Protein AF-0000000077126307 (afdb_homodimer)

Nearest PDB structures (foldseek):
  7vwo-assembly3_I  TM=6.221E-01  e=1.144E-03  Mycobacterium tuberculosis H37Rv
  5wz4-assembly1_B  TM=6.387E-01  e=9.004E-01  Mycobacterium tuberculosis H37Rv
  7nvo-assembly1_d  TM=2.555E-01  e=2.104E+00  Homo sapiens
  7vwo-assembly3_I  TM=6.221E-01  e=4.456E-04  Mycobacterium tuberculosis H37Rv
  5wzf-assembly1_A  TM=6.231E-01  e=3.356E-01  Mycobacterium tuberculosis H37Rv

pLDDT: mean 91.92, std 9.68, range [49.28, 98.75]

Foldseek 3Di:
DEQEQLVLLLCLLVVVAVVSVVVLVCQQVQVAAYEDEQLSLQVSLVVLVVDPVADPVRSVVSNVVSVVSQVRGNRYPDDYDPVVHDPVCNVCQLPPPVLVVVCVLQVHHSNCSVSVVVCVVVLVVLYEYEYQDPRVQPGDVVVVVSPSYHYDHDD/DEEEQLVLLLCLLVVVAVVSVVVLVCQQVQVAAYEDEQLSLQVSLVVLVVDPVADPVRSVVSNVVSVVSQVRGNRYPDDYDPVVHDPVCNVCQLPPPVLVVVCVLQVHHSNCSVSVVVCVVVLVVLYEYEYQDPSVQPGDVVVVVSPSYHYDHDD

InterPro domains:
  IPR029060 PIN-like domain superfamily [SSF88723] (1-139)

Secondary structure (DSSP, 8-state):
-EEE-HHHHHHHHHT-SHHHHHHHHHHHTTSS-B---HHHHHHHHHHHHH-TTS-HHHHHHHHHHHHHHHHH-TTB-----GGG--HHHHHHHHH-HHHHHHHHHHT--GGGHHHHHHHHHTGGG--EEEES-HHHHT--GGGGT-TT-EEEE--/-EEE-HHHHHHHHHT-SHHHHHHHHHHHTTSS-B---HHHHHHHHHHHHH-TTS-HHHHHHHHHHHHHHHHH-TTBS----GGG--HHHHHHHHH-HHHHHHHHHHT--GGGHHHHHHHHHTGGG--EEEES-HHHHT--GGGGT-TT-EEEE--

Solvent-accessible surface area (backbone atoms only — not comparable to full-atom values): 16263 Å² total; per-residue (Å²): 71,43,35,63,33,48,65,43,56,44,30,18,74,69,61,76,29,69,70,34,27,50,52,52,51,33,21,43,71,44,78,33,41,33,55,49,51,34,63,45,52,38,49,34,51,52,49,47,71,64,36,77,94,47,51,74,68,50,33,54,51,50,47,51,50,51,58,53,47,62,78,60,24,62,12,48,76,45,71,53,60,76,89,58,53,45,74,65,48,53,58,51,52,38,66,29,57,62,35,43,47,44,11,51,54,65,70,47,55,39,85,51,36,66,57,54,36,52,39,56,76,41,34,92,54,48,18,33,37,38,30,70,48,66,76,64,38,66,53,55,41,50,84,46,64,33,65,52,41,46,63,40,70,45,133,72,43,34,63,33,48,64,41,56,45,30,18,73,70,62,77,30,70,69,34,27,51,53,52,50,32,20,42,70,43,78,34,41,32,54,52,50,33,63,45,53,40,48,35,52,51,50,49,71,64,36,79,92,47,51,74,69,51,33,54,51,51,48,49,50,51,57,53,48,62,76,62,25,61,12,48,78,44,71,51,61,76,90,59,52,46,75,66,44,53,58,51,51,38,66,29,57,65,37,42,46,44,11,51,53,66,71,47,55,38,84,50,38,64,59,55,36,52,40,55,75,40,35,92,52,47,18,32,36,37,29,69,46,68,76,65,38,66,55,54,41,49,84,46,64,33,67,51,40,47,61,40,70,45,132

Structure (mmCIF, N/CA/C/O backbone):
data_AF-0000000077126307-model_v1
#
loop_
_entity.id
_entity.type
_entity.pdbx_description
1 polymer 'PIN domain-containing protein'
#
loop_
_atom_site.group_PDB
_atom_site.id
_atom_site.type_symbol
_atom_site.label_atom_id
_atom_site.label_alt_id
_atom_site.label_comp_id
_atom_site.label_asym_id
_atom_site.label_entity_id
_atom_site.label_seq_id
_atom_site.pdbx_PDB_ins_code
_atom_site.Cartn_x
_atom_site.Cartn_y
_atom_site.Cartn_z
_atom_site.occupancy
_atom_site.B_iso_or_equiv
_atom_site.auth_seq_id
_atom_site.auth_comp_id
_atom_site.auth_asym_id
_atom_site.auth_atom_id
_atom_site.pdbx_PDB_model_num
ATOM 1 N N . MET A 1 1 ? 11.508 -14.266 -14.758 1 96.31 1 MET A N 1
ATOM 2 C CA . MET A 1 1 ? 10.82 -14.633 -13.523 1 96.31 1 MET A CA 1
ATOM 3 C C . MET A 1 1 ? 9.305 -14.625 -13.719 1 96.31 1 MET A C 1
ATOM 5 O O . MET A 1 1 ? 8.773 -13.773 -14.422 1 96.31 1 MET A O 1
ATOM 9 N N . LYS A 1 2 ? 8.656 -15.617 -13.188 1 98 2 LYS A N 1
ATOM 10 C CA . LYS A 1 2 ? 7.203 -15.711 -13.281 1 98 2 LYS A CA 1
ATOM 11 C C . LYS A 1 2 ? 6.551 -15.57 -11.914 1 98 2 LYS A C 1
ATOM 13 O O . LYS A 1 2 ? 6.918 -16.281 -10.969 1 98 2 LYS A O 1
ATOM 18 N N . ILE A 1 3 ? 5.652 -14.625 -11.844 1 98 3 ILE A N 1
ATOM 19 C CA . ILE A 1 3 ? 4.828 -14.484 -10.648 1 98 3 ILE A CA 1
ATOM 20 C C . ILE A 1 3 ? 3.434 -15.047 -10.922 1 98 3 ILE A C 1
ATOM 22 O O . ILE A 1 3 ? 2.668 -14.477 -11.703 1 98 3 ILE A O 1
ATOM 26 N N . LEU A 1 4 ? 3.16 -16.109 -10.266 1 97.94 4 LEU A N 1
ATOM 27 C CA . LEU A 1 4 ? 1.895 -16.797 -10.531 1 97.94 4 LEU A CA 1
ATOM 28 C C . LEU A 1 4 ? 0.794 -16.25 -9.617 1 97.94 4 LEU A C 1
ATOM 30 O O . LEU A 1 4 ? 1.005 -16.094 -8.414 1 97.94 4 LEU A O 1
ATOM 34 N N . ASP A 1 5 ? -0.346 -15.961 -10.18 1 97.69 5 ASP A N 1
ATOM 35 C CA . ASP A 1 5 ? -1.54 -15.711 -9.383 1 97.69 5 ASP A CA 1
ATOM 36 C C . ASP A 1 5 ? -1.858 -16.906 -8.477 1 97.69 5 ASP A C 1
ATOM 38 O O . ASP A 1 5 ? -1.54 -18.047 -8.82 1 97.69 5 ASP A O 1
ATOM 42 N N . THR A 1 6 ? -2.533 -16.656 -7.441 1 95.88 6 THR A N 1
ATOM 43 C CA . THR A 1 6 ? -2.76 -17.688 -6.434 1 95.88 6 THR A CA 1
ATOM 44 C C . THR A 1 6 ? -3.539 -18.859 -7.027 1 95.88 6 THR A C 1
ATOM 46 O O . THR A 1 6 ? -3.248 -20.031 -6.73 1 95.88 6 THR A O 1
ATOM 49 N N . ASN A 1 7 ? -4.461 -18.594 -7.883 1 96.62 7 ASN A N 1
ATOM 50 C CA . ASN A 1 7 ? -5.262 -19.641 -8.484 1 96.62 7 ASN A CA 1
ATOM 51 C C . ASN A 1 7 ? -4.402 -20.609 -9.289 1 96.62 7 ASN A C 1
ATOM 53 O O . ASN A 1 7 ? -4.691 -21.812 -9.352 1 96.62 7 ASN A O 1
ATOM 57 N N . LEU A 1 8 ? -3.391 -20.094 -9.852 1 97.88 8 LEU A N 1
ATOM 58 C CA . LEU A 1 8 ? -2.527 -20.969 -10.641 1 97.88 8 LEU A CA 1
ATOM 59 C C . LEU A 1 8 ? -1.727 -21.906 -9.742 1 97.88 8 LEU A C 1
ATOM 61 O O . LEU A 1 8 ? -1.462 -23.047 -10.109 1 97.88 8 LEU A O 1
ATOM 65 N N . TRP A 1 9 ? -1.354 -21.469 -8.578 1 96.88 9 TRP A N 1
ATOM 66 C CA . TRP A 1 9 ? -0.746 -22.344 -7.582 1 96.88 9 TRP A CA 1
ATOM 67 C C . TRP A 1 9 ? -1.711 -23.453 -7.164 1 96.88 9 TRP A C 1
ATOM 69 O O . TRP A 1 9 ? -1.326 -24.609 -7.074 1 96.88 9 TRP A O 1
ATOM 79 N N . VAL A 1 10 ? -2.965 -23.062 -6.965 1 96.44 10 VAL A N 1
ATOM 80 C CA . VAL A 1 10 ? -3.988 -23.984 -6.484 1 96.44 10 VAL A CA 1
ATOM 81 C C . VAL A 1 10 ? -4.324 -25 -7.57 1 96.44 10 VAL A C 1
ATOM 83 O O . VAL A 1 10 ? -4.234 -26.203 -7.344 1 96.44 10 VAL A O 1
ATOM 86 N N . PHE A 1 11 ? -4.562 -24.5 -8.773 1 96.38 11 PHE A N 1
ATOM 87 C CA . PHE A 1 11 ? -4.961 -25.375 -9.867 1 96.38 11 PHE A CA 1
ATOM 88 C C . PHE A 1 11 ? -3.801 -26.281 -10.289 1 96.38 11 PHE A C 1
ATOM 90 O O . PHE A 1 11 ? -4.008 -27.438 -10.664 1 96.38 11 PHE A O 1
ATOM 97 N N . GLY A 1 12 ? -2.611 -25.734 -10.25 1 96.69 12 GLY A N 1
ATOM 98 C CA . GLY A 1 12 ? -1.441 -26.547 -10.555 1 96.69 12 GLY A CA 1
ATOM 99 C C . GLY A 1 12 ? -1.213 -27.656 -9.547 1 96.69 12 GLY A C 1
ATOM 100 O O . GLY A 1 12 ? -0.868 -28.781 -9.922 1 96.69 12 GLY A O 1
ATOM 101 N N . THR A 1 13 ? -1.393 -27.344 -8.328 1 95.94 13 THR A N 1
ATOM 102 C CA . THR A 1 13 ? -1.215 -28.312 -7.262 1 95.94 13 THR A CA 1
ATOM 103 C C . THR A 1 13 ? -2.256 -29.422 -7.367 1 95.94 13 THR A C 1
ATOM 105 O O . THR A 1 13 ? -1.931 -30.609 -7.211 1 95.94 13 THR A O 1
ATOM 108 N N . LEU A 1 14 ? -3.506 -29.031 -7.688 1 95 14 LEU A N 1
ATOM 109 C CA . LEU A 1 14 ? -4.602 -29.984 -7.793 1 95 14 LEU A CA 1
ATOM 110 C C . LEU A 1 14 ? -4.605 -30.672 -9.156 1 95 14 LEU A C 1
ATOM 112 O O . LEU A 1 14 ? -5.379 -31.594 -9.391 1 95 14 LEU A O 1
ATOM 116 N N . ARG A 1 15 ? -3.77 -30.219 -10.062 1 94.44 15 ARG A N 1
ATOM 117 C CA . ARG A 1 15 ? -3.641 -30.719 -11.422 1 94.44 15 ARG A CA 1
ATOM 118 C C . ARG A 1 15 ? -4.961 -30.625 -12.172 1 94.44 15 ARG A C 1
ATOM 120 O O . ARG A 1 15 ? -5.352 -31.547 -12.891 1 94.44 15 ARG A O 1
ATOM 127 N N . THR A 1 16 ? -5.648 -29.5 -11.914 1 94.12 16 THR A N 1
ATOM 128 C CA . THR A 1 16 ? -6.898 -29.25 -12.617 1 94.12 16 THR A CA 1
ATOM 129 C C . THR A 1 16 ? -6.676 -28.297 -13.789 1 94.12 16 THR A C 1
ATOM 131 O O . THR A 1 16 ? -7.598 -28.016 -14.562 1 94.12 16 THR A O 1
ATOM 134 N N . ASN A 1 17 ? -5.559 -27.75 -13.906 1 94.81 17 ASN A N 1
ATOM 135 C CA . ASN A 1 17 ? -5.09 -26.953 -15.023 1 94.81 17 ASN A CA 1
ATOM 136 C C . ASN A 1 17 ? -3.705 -27.391 -15.492 1 94.81 17 ASN A C 1
ATOM 138 O O . ASN A 1 17 ? -2.719 -27.219 -14.773 1 94.81 17 ASN A O 1
ATOM 142 N N . GLU A 1 18 ? -3.623 -27.875 -16.688 1 95.94 18 GLU A N 1
ATOM 143 C CA . GLU A 1 18 ? -2.4 -28.484 -17.188 1 95.94 18 GLU A CA 1
ATOM 144 C C . GLU A 1 18 ? -1.274 -27.469 -17.312 1 95.94 18 GLU A C 1
ATOM 146 O O . GLU A 1 18 ? -0.123 -27.75 -16.984 1 95.94 18 GLU A O 1
ATOM 151 N N . GLN A 1 19 ? -1.614 -26.375 -17.812 1 96.69 19 GLN A N 1
ATOM 152 C CA . GLN A 1 19 ? -0.605 -25.328 -17.953 1 96.69 19 GLN A CA 1
ATOM 153 C C . GLN A 1 19 ? -0.04 -24.906 -16.609 1 96.69 19 GLN A C 1
ATOM 155 O O . GLN A 1 19 ? 1.173 -24.75 -16.453 1 96.69 19 GLN A O 1
ATOM 160 N N . ALA A 1 20 ? -0.896 -24.734 -15.641 1 97.31 20 ALA A N 1
ATOM 161 C CA . ALA A 1 20 ? -0.456 -24.391 -14.289 1 97.31 20 ALA A CA 1
ATOM 162 C C . ALA A 1 20 ? 0.416 -25.484 -13.695 1 97.31 20 ALA A C 1
ATOM 164 O O . ALA A 1 20 ? 1.432 -25.203 -13.055 1 97.31 20 ALA A O 1
ATOM 165 N N . ALA A 1 21 ? 0.036 -26.719 -13.938 1 97.44 21 ALA A N 1
ATOM 166 C CA . ALA A 1 21 ? 0.808 -27.844 -13.438 1 97.44 21 ALA A CA 1
ATOM 167 C C . ALA A 1 21 ? 2.213 -27.859 -14.031 1 97.44 21 ALA A C 1
ATOM 169 O O . ALA A 1 21 ? 3.189 -28.125 -13.328 1 97.44 21 ALA A O 1
ATOM 170 N N . GLU A 1 22 ? 2.275 -27.609 -15.273 1 97.62 22 GLU A N 1
ATOM 171 C CA . GLU A 1 22 ? 3.57 -27.578 -15.945 1 97.62 22 GLU A CA 1
ATOM 172 C C . GLU A 1 22 ? 4.445 -26.453 -15.406 1 97.62 22 GLU A C 1
ATOM 174 O O . GLU A 1 22 ? 5.648 -26.625 -15.203 1 97.62 22 GLU A O 1
ATOM 179 N N . LEU A 1 23 ? 3.852 -25.297 -15.211 1 97.38 23 LEU A N 1
ATOM 180 C CA . LEU A 1 23 ? 4.582 -24.172 -14.648 1 97.38 23 LEU A CA 1
ATOM 181 C C . LEU A 1 23 ? 5.164 -24.531 -13.281 1 97.38 23 LEU A C 1
ATOM 183 O O . LEU A 1 23 ? 6.332 -24.234 -13.008 1 97.38 23 LEU A O 1
ATOM 187 N N . LEU A 1 24 ? 4.395 -25.141 -12.445 1 97.31 24 LEU A N 1
ATOM 188 C CA . LEU A 1 24 ? 4.875 -25.531 -11.125 1 97.31 24 LEU A CA 1
ATOM 189 C C . LEU A 1 24 ? 6.012 -26.531 -11.234 1 97.31 24 LEU A C 1
ATOM 191 O O . LEU A 1 24 ? 6.973 -26.484 -10.469 1 97.31 24 LEU A O 1
ATOM 195 N N . ALA A 1 25 ? 5.906 -27.438 -12.188 1 97.56 25 ALA A N 1
ATOM 196 C CA . ALA A 1 25 ? 6.961 -28.438 -12.414 1 97.56 25 ALA A CA 1
ATOM 197 C C . ALA A 1 25 ? 8.266 -27.75 -12.828 1 97.56 25 ALA A C 1
ATOM 199 O O . ALA A 1 25 ? 9.344 -28.141 -12.375 1 97.56 25 ALA A O 1
ATOM 200 N N . GLU A 1 26 ? 8.125 -26.844 -13.656 1 97.75 26 GLU A N 1
ATOM 201 C CA . GLU A 1 26 ? 9.305 -26.078 -14.078 1 97.75 26 GLU A CA 1
ATOM 202 C C . GLU A 1 26 ? 9.961 -25.375 -12.898 1 97.75 26 GLU A C 1
ATOM 204 O O . GLU A 1 26 ? 11.195 -25.312 -12.82 1 97.75 26 GLU A O 1
ATOM 209 N N . ILE A 1 27 ? 9.156 -24.812 -12.039 1 96.75 27 ILE A N 1
ATOM 210 C CA . ILE A 1 27 ? 9.68 -24.141 -10.852 1 96.75 27 ILE A CA 1
ATOM 211 C C . ILE A 1 27 ? 10.344 -25.172 -9.938 1 96.75 27 ILE A C 1
ATOM 213 O O . ILE A 1 27 ? 11.391 -24.906 -9.352 1 96.75 27 ILE A O 1
ATOM 217 N N . ASP A 1 28 ? 9.758 -26.312 -9.852 1 96.44 28 ASP A N 1
ATOM 218 C CA . ASP A 1 28 ? 10.336 -27.391 -9.062 1 96.44 28 ASP A CA 1
ATOM 219 C C . ASP A 1 28 ? 11.766 -27.688 -9.492 1 96.44 28 ASP A C 1
ATOM 221 O O . ASP A 1 28 ? 12.656 -27.844 -8.648 1 96.44 28 ASP A O 1
ATOM 225 N N . ARG A 1 29 ? 11.883 -27.672 -10.773 1 96.56 29 ARG A N 1
ATOM 226 C CA . ARG A 1 29 ? 13.148 -28.109 -11.352 1 96.56 29 ARG A CA 1
ATOM 227 C C . ARG A 1 29 ? 14.125 -26.953 -11.477 1 96.56 29 ARG A C 1
ATOM 229 O O . ARG A 1 29 ? 15.266 -27.141 -11.914 1 96.56 29 ARG A O 1
ATOM 236 N N . GLY A 1 30 ? 13.719 -25.75 -11.188 1 96 30 GLY A N 1
ATOM 237 C CA . GLY A 1 30 ? 14.578 -24.594 -11.273 1 96 30 GLY A CA 1
ATOM 238 C C . GLY A 1 30 ? 14.711 -24.047 -12.68 1 96 30 GLY A C 1
ATOM 239 O O . GLY A 1 30 ? 15.547 -23.172 -12.945 1 96 30 GLY A O 1
ATOM 240 N N . GLU A 1 31 ? 13.93 -24.547 -13.562 1 96.88 31 GLU A N 1
ATOM 241 C CA . GLU A 1 31 ? 13.93 -24.094 -14.945 1 96.88 31 GLU A CA 1
ATOM 242 C C . GLU A 1 31 ? 13.289 -22.703 -15.062 1 96.88 31 GLU A C 1
ATOM 244 O O . GLU A 1 31 ? 13.57 -21.969 -16 1 96.88 31 GLU A O 1
ATOM 249 N N . THR A 1 32 ? 12.414 -22.469 -14.172 1 96 32 THR A N 1
ATOM 250 C CA . THR A 1 32 ? 11.742 -21.188 -14.039 1 96 32 THR A CA 1
ATOM 251 C C . THR A 1 32 ? 11.812 -20.672 -12.602 1 96 32 THR A C 1
ATOM 253 O O . THR A 1 32 ? 11.625 -21.453 -11.656 1 96 32 THR A O 1
ATOM 256 N N . THR A 1 33 ? 12.133 -19.375 -12.523 1 96.88 33 THR A N 1
ATOM 257 C CA . THR A 1 33 ? 12.156 -18.781 -11.195 1 96.88 33 THR A CA 1
ATOM 258 C C . THR A 1 33 ? 10.828 -18.094 -10.883 1 96.88 33 THR A C 1
ATOM 260 O O . THR A 1 33 ? 10.172 -17.562 -11.781 1 96.88 33 THR A O 1
ATOM 263 N N . SER A 1 34 ? 10.453 -18.203 -9.57 1 97 34 SER A N 1
ATOM 264 C CA . SER A 1 34 ? 9.211 -17.578 -9.102 1 97 34 SER A CA 1
ATOM 265 C C . SER A 1 34 ? 9.344 -17.125 -7.656 1 97 34 SER A C 1
ATOM 267 O O . SER A 1 34 ? 10.414 -17.203 -7.066 1 97 34 SER A O 1
ATOM 269 N N . ALA A 1 35 ? 8.336 -16.391 -7.219 1 95 35 ALA A N 1
ATOM 270 C CA . ALA A 1 35 ? 8.203 -15.977 -5.824 1 95 35 ALA A CA 1
ATOM 271 C C . ALA A 1 35 ? 6.754 -16.078 -5.352 1 95 35 ALA A C 1
ATOM 273 O O . ALA A 1 35 ? 5.828 -16.016 -6.16 1 95 35 ALA A O 1
ATOM 274 N N . ILE A 1 36 ? 6.605 -16.328 -4.113 1 93.69 36 ILE A N 1
ATOM 275 C CA . ILE A 1 36 ? 5.289 -16.406 -3.486 1 93.69 36 ILE A CA 1
ATOM 276 C C . ILE A 1 36 ? 5.344 -15.75 -2.105 1 93.69 36 ILE A C 1
ATOM 278 O O . ILE A 1 36 ? 6.316 -15.922 -1.369 1 93.69 36 ILE A O 1
ATOM 282 N N . ASN A 1 37 ? 4.309 -14.859 -1.786 1 89.75 37 ASN A N 1
ATOM 283 C CA . ASN A 1 37 ? 4.312 -14.211 -0.479 1 89.75 37 ASN A CA 1
ATOM 284 C C . ASN A 1 37 ? 3.312 -14.867 0.472 1 89.75 37 ASN A C 1
ATOM 286 O O . ASN A 1 37 ? 2.594 -15.789 0.085 1 89.75 37 ASN A O 1
ATOM 290 N N . ALA A 1 38 ? 3.369 -14.445 1.718 1 86.88 38 ALA A N 1
ATOM 291 C CA . ALA A 1 38 ? 2.566 -15.062 2.771 1 86.88 38 ALA A CA 1
ATOM 292 C C . ALA A 1 38 ? 1.075 -14.938 2.465 1 86.88 38 ALA A C 1
ATOM 294 O O . ALA A 1 38 ? 0.298 -15.844 2.768 1 86.88 38 ALA A O 1
ATOM 295 N N . TYR A 1 39 ? 0.701 -13.828 1.928 1 89.06 39 TYR A N 1
ATOM 296 C CA . TYR A 1 39 ? -0.694 -13.625 1.556 1 89.06 39 TYR A CA 1
ATOM 297 C C . TYR A 1 39 ? -1.158 -14.688 0.567 1 89.06 39 TYR A C 1
ATOM 299 O O . TYR A 1 39 ? -2.221 -15.289 0.745 1 89.06 39 TYR A O 1
ATOM 307 N N . MET A 1 40 ? -0.406 -14.93 -0.428 1 92.25 40 MET A N 1
ATOM 308 C CA . MET A 1 40 ? -0.75 -15.891 -1.47 1 92.25 40 MET A CA 1
ATOM 309 C C . MET A 1 40 ? -0.807 -17.312 -0.903 1 92.25 40 MET A C 1
ATOM 311 O O . MET A 1 40 ? -1.672 -18.094 -1.284 1 92.25 40 MET A O 1
ATOM 315 N N . VAL A 1 41 ? 0.125 -17.609 -0.007 1 91.06 41 VAL A N 1
ATOM 316 C CA . VAL A 1 41 ? 0.13 -18.922 0.63 1 91.06 41 VAL A CA 1
ATOM 317 C C . VAL A 1 41 ? -1.167 -19.125 1.412 1 91.06 41 VAL A C 1
ATOM 319 O O . VAL A 1 41 ? -1.835 -20.141 1.266 1 91.06 41 VAL A O 1
ATOM 322 N N . GLN A 1 42 ? -1.531 -18.109 2.152 1 90.5 42 GLN A N 1
ATOM 323 C CA . GLN A 1 42 ? -2.76 -18.203 2.934 1 90.5 42 GLN A CA 1
ATOM 324 C C . GLN A 1 42 ? -3.98 -18.328 2.027 1 90.5 42 GLN A C 1
ATOM 326 O O . GLN A 1 42 ? -4.91 -19.078 2.33 1 90.5 42 GLN A O 1
ATOM 331 N N . GLU A 1 43 ? -3.988 -17.609 0.996 1 92.62 43 GLU A N 1
ATOM 332 C CA . GLU A 1 43 ? -5.09 -17.688 0.04 1 92.62 43 GLU A CA 1
ATOM 333 C C . GLU A 1 43 ? -5.199 -19.094 -0.554 1 92.62 43 GLU A C 1
ATOM 335 O O . GLU A 1 43 ? -6.301 -19.625 -0.708 1 92.62 43 GLU A O 1
ATOM 340 N N . ALA A 1 44 ? -4.078 -19.656 -0.91 1 93.19 44 ALA A N 1
ATOM 341 C CA . ALA A 1 44 ? -4.074 -21.016 -1.452 1 93.19 44 ALA A CA 1
ATOM 342 C C . ALA A 1 44 ? -4.613 -22.016 -0.434 1 93.19 44 ALA A C 1
ATOM 344 O O . ALA A 1 44 ? -5.457 -22.859 -0.763 1 93.19 44 ALA A O 1
ATOM 345 N N . LEU A 1 45 ? -4.148 -21.891 0.798 1 91.12 45 LEU A N 1
ATOM 346 C CA . LEU A 1 45 ? -4.613 -22.797 1.847 1 91.12 45 LEU A CA 1
ATOM 347 C C . LEU A 1 45 ? -6.125 -22.672 2.035 1 91.12 45 LEU A C 1
ATOM 349 O O . LEU A 1 45 ? -6.82 -23.688 2.156 1 91.12 45 LEU A O 1
ATOM 353 N N . ALA A 1 46 ? -6.578 -21.453 1.989 1 90.38 46 ALA A N 1
ATOM 354 C CA . ALA A 1 46 ? -8.016 -21.219 2.105 1 90.38 46 ALA A CA 1
ATOM 355 C C . ALA A 1 46 ? -8.766 -21.812 0.917 1 90.38 46 ALA A C 1
ATOM 357 O O . ALA A 1 46 ? -9.875 -22.328 1.069 1 90.38 46 ALA A O 1
ATOM 358 N N . ALA A 1 47 ? -8.211 -21.703 -0.203 1 92.81 47 ALA A N 1
ATOM 359 C CA . ALA A 1 47 ? -8.828 -22.266 -1.405 1 92.81 47 ALA A CA 1
ATOM 360 C C . ALA A 1 47 ? -8.945 -23.781 -1.305 1 92.81 47 ALA A C 1
ATOM 362 O O . ALA A 1 47 ? -9.961 -24.359 -1.696 1 92.81 47 ALA A O 1
ATOM 363 N N . PHE A 1 48 ? -7.906 -24.438 -0.802 1 93.38 48 PHE A N 1
ATOM 364 C CA . PHE A 1 48 ? -7.969 -25.875 -0.595 1 93.38 48 PHE A CA 1
ATOM 365 C C . PHE A 1 48 ? -9.109 -26.234 0.355 1 93.38 48 PHE A C 1
ATOM 367 O O . PHE A 1 48 ? -9.828 -27.219 0.127 1 93.38 48 PHE A O 1
ATOM 374 N N . ASP A 1 49 ? -9.328 -25.438 1.367 1 91.06 49 ASP A N 1
ATOM 375 C CA . ASP A 1 49 ? -10.375 -25.672 2.354 1 91.06 49 ASP A CA 1
ATOM 376 C C . ASP A 1 49 ? -11.758 -25.562 1.722 1 91.06 49 ASP A C 1
ATOM 378 O O . ASP A 1 49 ? -12.703 -26.25 2.141 1 91.06 49 ASP A O 1
ATOM 382 N N . ARG A 1 50 ? -11.797 -24.766 0.687 1 89.81 50 ARG A N 1
ATOM 383 C CA . ARG A 1 50 ? -13.094 -24.5 0.072 1 89.81 50 ARG A CA 1
ATOM 384 C C . ARG A 1 50 ? -13.375 -25.484 -1.055 1 89.81 50 ARG A C 1
ATOM 386 O O . ARG A 1 50 ? -14.469 -25.5 -1.614 1 89.81 50 ARG A O 1
ATOM 393 N N . THR A 1 51 ? -12.391 -26.219 -1.338 1 89.62 51 THR A N 1
ATOM 394 C CA . THR A 1 51 ? -12.547 -27.172 -2.436 1 89.62 51 THR A CA 1
ATOM 395 C C . THR A 1 51 ? -13.461 -28.328 -2.029 1 89.62 51 THR A C 1
ATOM 397 O O . THR A 1 51 ? -13.07 -29.188 -1.236 1 89.62 51 THR A O 1
ATOM 400 N N . GLN A 1 52 ? -14.602 -28.391 -2.592 1 85.62 52 GLN A N 1
ATOM 401 C CA . GLN A 1 52 ? -15.656 -29.312 -2.182 1 85.62 52 GLN A CA 1
ATOM 402 C C . GLN A 1 52 ? -15.297 -30.75 -2.545 1 85.62 52 GLN A C 1
ATOM 404 O O . GLN A 1 52 ? -15.734 -31.688 -1.877 1 85.62 52 GLN A O 1
ATOM 409 N N . SER A 1 53 ? -14.547 -30.969 -3.594 1 86.31 53 SER A N 1
ATOM 410 C CA . SER A 1 53 ? -14.227 -32.312 -4.062 1 86.31 53 SER A CA 1
ATOM 411 C C . SER A 1 53 ? -13.227 -33 -3.137 1 86.31 53 SER A C 1
ATOM 413 O O . SER A 1 53 ? -12.984 -34.219 -3.256 1 86.31 53 SER A O 1
ATOM 415 N N . LEU A 1 54 ? -12.734 -32.312 -2.129 1 87.81 54 LEU A N 1
ATOM 416 C CA . LEU A 1 54 ? -11.734 -32.875 -1.221 1 87.81 54 LEU A CA 1
ATOM 417 C C . LEU A 1 54 ? -12.344 -33.188 0.14 1 87.81 54 LEU A C 1
ATOM 419 O O . LEU A 1 54 ? -13.062 -32.344 0.706 1 87.81 54 LEU A O 1
ATOM 423 N N . SER A 1 55 ? -12.133 -34.406 0.616 1 88.25 55 SER A N 1
ATOM 424 C CA . SER A 1 55 ? -12.453 -34.688 2.01 1 88.25 55 SER A CA 1
ATOM 425 C C . SER A 1 55 ? -11.562 -33.906 2.959 1 88.25 55 SER A C 1
ATOM 427 O O . SER A 1 55 ? -10.555 -33.312 2.541 1 88.25 55 SER A O 1
ATOM 429 N N . ALA A 1 56 ? -11.992 -33.812 4.191 1 85.88 56 ALA A N 1
ATOM 430 C CA . ALA A 1 56 ? -11.195 -33.094 5.18 1 85.88 56 ALA A CA 1
ATOM 431 C C . ALA A 1 56 ? -9.773 -33.656 5.242 1 85.88 56 ALA A C 1
ATOM 433 O O . ALA A 1 56 ? -8.805 -32.875 5.297 1 85.88 56 ALA A O 1
ATOM 434 N N . ALA A 1 57 ? -9.695 -34.938 5.238 1 89.38 57 ALA A N 1
ATOM 435 C CA . ALA A 1 57 ? -8.391 -35.594 5.27 1 89.38 57 ALA A CA 1
ATOM 436 C C . ALA A 1 57 ? -7.586 -35.281 4.012 1 89.38 57 ALA A C 1
ATOM 438 O O . ALA A 1 57 ? -6.375 -35.031 4.086 1 89.38 57 ALA A O 1
ATOM 439 N N . ASP A 1 58 ? -8.219 -35.219 2.93 1 92.12 58 ASP A N 1
ATOM 440 C CA . ASP A 1 58 ? -7.555 -34.906 1.668 1 92.12 58 ASP A CA 1
ATOM 441 C C . ASP A 1 58 ? -7.09 -33.469 1.644 1 92.12 58 ASP A C 1
ATOM 443 O O . ASP A 1 58 ? -6.02 -33.156 1.113 1 92.12 58 ASP A O 1
ATOM 447 N N . ARG A 1 59 ? -7.879 -32.625 2.283 1 91.81 59 ARG A N 1
ATOM 448 C CA . ARG A 1 59 ? -7.512 -31.203 2.355 1 91.81 59 ARG A CA 1
ATOM 449 C C . ARG A 1 59 ? -6.23 -31.016 3.156 1 91.81 59 ARG A C 1
ATOM 451 O O . ARG A 1 59 ? -5.324 -30.312 2.723 1 91.81 59 ARG A O 1
ATOM 458 N N . ASP A 1 60 ? -6.113 -31.656 4.27 1 91.25 60 ASP A N 1
ATOM 459 C CA . ASP A 1 60 ? -4.918 -31.562 5.098 1 91.25 60 ASP A CA 1
ATOM 460 C C . ASP A 1 60 ? -3.691 -32.094 4.363 1 91.25 60 ASP A C 1
ATOM 462 O O . ASP A 1 60 ? -2.611 -31.5 4.434 1 91.25 60 ASP A O 1
ATOM 466 N N . THR A 1 61 ? -3.92 -33.188 3.682 1 94.12 61 THR A N 1
ATOM 467 C CA . THR A 1 61 ? -2.834 -33.812 2.924 1 94.12 61 THR A CA 1
ATOM 468 C C . THR A 1 61 ? -2.35 -32.875 1.819 1 94.12 61 THR A C 1
ATOM 470 O O . THR A 1 61 ? -1.144 -32.688 1.644 1 94.12 61 THR A O 1
ATOM 473 N N . VAL A 1 62 ? -3.305 -32.281 1.143 1 94.56 62 VAL A N 1
ATOM 474 C CA . VAL A 1 62 ? -2.961 -31.406 0.038 1 94.56 62 VAL A CA 1
ATOM 475 C C . VAL A 1 62 ? -2.242 -30.172 0.575 1 94.56 62 VAL A C 1
ATOM 477 O O . VAL A 1 62 ? -1.263 -29.703 -0.015 1 94.56 62 VAL A O 1
ATOM 480 N N . LYS A 1 63 ? -2.705 -29.609 1.671 1 93.19 63 LYS A N 1
ATOM 481 C CA . LYS A 1 63 ? -2.078 -28.438 2.279 1 93.19 63 LYS A CA 1
ATOM 482 C C . LYS A 1 63 ? -0.644 -28.734 2.705 1 93.19 63 LYS A C 1
ATOM 484 O O . LYS A 1 63 ? 0.271 -27.969 2.426 1 93.19 63 LYS A O 1
ATOM 489 N N . THR A 1 64 ? -0.475 -29.844 3.297 1 91.25 64 THR A N 1
ATOM 490 C CA . THR A 1 64 ? 0.854 -30.25 3.736 1 91.25 64 THR A CA 1
ATOM 491 C C . THR A 1 64 ? 1.785 -30.438 2.541 1 91.25 64 THR A C 1
ATOM 493 O O . THR A 1 64 ? 2.928 -29.969 2.561 1 91.25 64 THR A O 1
ATOM 496 N N . ARG A 1 65 ? 1.312 -31.094 1.59 1 92.94 65 ARG A N 1
ATOM 497 C CA . ARG A 1 65 ? 2.092 -31.312 0.377 1 92.94 65 ARG A CA 1
ATOM 498 C C . ARG A 1 65 ? 2.471 -30 -0.284 1 92.94 65 ARG A C 1
ATOM 500 O O . ARG A 1 65 ? 3.602 -29.828 -0.743 1 92.94 65 ARG A O 1
ATOM 507 N N . PHE A 1 66 ? 1.533 -29.141 -0.344 1 93.94 66 PHE A N 1
ATOM 508 C CA . PHE A 1 66 ? 1.759 -27.828 -0.933 1 93.94 66 PHE A CA 1
ATOM 509 C C . PHE A 1 66 ? 2.871 -27.078 -0.199 1 93.94 66 PHE A C 1
ATOM 511 O O . PHE A 1 66 ? 3.832 -26.625 -0.819 1 93.94 66 PHE A O 1
ATOM 518 N N . LEU A 1 67 ? 2.779 -26.984 1.104 1 90.62 67 LEU A N 1
ATOM 519 C CA . LEU A 1 67 ? 3.764 -26.281 1.918 1 90.62 67 LEU A CA 1
ATOM 520 C C . LEU A 1 67 ? 5.129 -26.953 1.815 1 90.62 67 LEU A C 1
ATOM 522 O O . LEU A 1 67 ? 6.152 -26.266 1.706 1 90.62 67 LEU A O 1
ATOM 526 N N . THR A 1 68 ? 5.129 -28.25 1.806 1 90.31 68 THR A N 1
ATOM 527 C CA . THR A 1 68 ? 6.371 -29 1.668 1 90.31 68 THR A CA 1
ATOM 528 C C . THR A 1 68 ? 7.016 -28.734 0.31 1 90.31 68 THR A C 1
ATOM 530 O O . THR A 1 68 ? 8.227 -28.547 0.219 1 90.31 68 THR A O 1
ATOM 533 N N . ARG A 1 69 ? 6.188 -28.766 -0.664 1 93.25 69 ARG A N 1
ATOM 534 C CA . ARG A 1 69 ? 6.68 -28.531 -2.018 1 93.25 69 ARG A CA 1
ATOM 535 C C . ARG A 1 69 ? 7.355 -27.156 -2.123 1 93.25 69 ARG A C 1
ATOM 537 O O . ARG A 1 69 ? 8.398 -27.031 -2.77 1 93.25 69 ARG A O 1
ATOM 544 N N . LEU A 1 70 ? 6.812 -26.141 -1.501 1 92.69 70 LEU A N 1
ATOM 545 C CA . LEU A 1 70 ? 7.355 -24.781 -1.552 1 92.69 70 LEU A CA 1
ATOM 546 C C . LEU A 1 70 ? 8.781 -24.75 -1.017 1 92.69 70 LEU A C 1
ATOM 548 O O . LEU A 1 70 ? 9.625 -24.016 -1.523 1 92.69 70 LEU A O 1
ATOM 552 N N . THR A 1 71 ? 9.039 -25.516 -0.043 1 88.5 71 THR A N 1
ATOM 553 C CA . THR A 1 71 ? 10.359 -25.516 0.586 1 88.5 71 THR A CA 1
ATOM 554 C C . THR A 1 71 ? 11.375 -26.266 -0.271 1 88.5 71 THR A C 1
ATOM 556 O O . THR A 1 71 ? 12.578 -26.141 -0.069 1 88.5 71 THR A O 1
ATOM 559 N N . ARG A 1 72 ? 10.914 -26.984 -1.229 1 90.69 72 ARG A N 1
ATOM 560 C CA . ARG A 1 72 ? 11.805 -27.844 -2.014 1 90.69 72 ARG A CA 1
ATOM 561 C C . ARG A 1 72 ? 11.969 -27.297 -3.43 1 90.69 72 ARG A C 1
ATOM 563 O O . ARG A 1 72 ? 12.805 -27.797 -4.195 1 90.69 72 ARG A O 1
ATOM 570 N N . MET A 1 73 ? 11.172 -26.344 -3.752 1 94.06 73 MET A N 1
ATOM 571 C CA . MET A 1 73 ? 11.219 -25.797 -5.102 1 94.06 73 MET A CA 1
ATOM 572 C C . MET A 1 73 ? 12.547 -25.078 -5.344 1 94.06 73 MET A C 1
ATOM 574 O O . MET A 1 73 ? 12.836 -24.062 -4.695 1 94.06 73 MET A O 1
ATOM 578 N N . THR A 1 74 ? 13.242 -25.484 -6.332 1 94.06 74 THR A N 1
ATOM 579 C CA . THR A 1 74 ? 14.562 -24.938 -6.637 1 94.06 74 THR A CA 1
ATOM 580 C C . THR A 1 74 ? 14.445 -23.562 -7.281 1 94.06 74 THR A C 1
ATOM 582 O O . THR A 1 74 ? 15.312 -22.703 -7.086 1 94.06 74 THR A O 1
ATOM 585 N N . GLY A 1 75 ? 13.398 -23.375 -7.953 1 95.56 75 GLY A N 1
ATOM 586 C CA . GLY A 1 75 ? 13.227 -22.125 -8.672 1 95.56 75 GLY A CA 1
ATOM 587 C C . GLY A 1 75 ? 12.539 -21.047 -7.84 1 95.56 75 GLY A C 1
ATOM 588 O O . GLY A 1 75 ? 12.367 -19.922 -8.297 1 95.56 75 GLY A O 1
ATOM 589 N N . LEU A 1 76 ? 12.133 -21.359 -6.613 1 93.44 76 LEU A N 1
ATOM 590 C CA . LEU A 1 76 ? 11.461 -20.391 -5.75 1 93.44 76 LEU A CA 1
ATOM 591 C C . LEU A 1 76 ? 12.477 -19.562 -4.977 1 93.44 76 LEU A C 1
ATOM 593 O O . LEU A 1 76 ? 13.227 -20.094 -4.156 1 93.44 76 LEU A O 1
ATOM 597 N N . ILE A 1 77 ? 12.602 -18.219 -5.199 1 85.56 77 ILE A N 1
ATOM 598 C CA . ILE A 1 77 ? 13.641 -17.375 -4.613 1 85.56 77 ILE A CA 1
ATOM 599 C C . ILE A 1 77 ? 13.195 -16.875 -3.238 1 85.56 77 ILE A C 1
ATOM 601 O O . ILE A 1 77 ? 14.023 -16.547 -2.391 1 85.56 77 ILE A O 1
ATOM 605 N N . GLU A 1 78 ? 11.984 -16.641 -2.945 1 72.25 78 GLU A N 1
ATOM 606 C CA . GLU A 1 78 ? 11.484 -16.188 -1.654 1 72.25 78 GLU A CA 1
ATOM 607 C C . GLU A 1 78 ? 10.195 -16.891 -1.272 1 72.25 78 GLU A C 1
ATOM 609 O O . GLU A 1 78 ? 9.281 -17.031 -2.094 1 72.25 78 GLU A O 1
ATOM 614 N N . ALA A 1 79 ? 10.352 -17.609 -0.195 1 66 79 ALA A N 1
ATOM 615 C CA . ALA A 1 79 ? 9.125 -18.172 0.353 1 66 79 ALA A CA 1
ATOM 616 C C . ALA A 1 79 ? 8.844 -17.641 1.754 1 66 79 ALA A C 1
ATOM 618 O O . ALA A 1 79 ? 9.773 -17.375 2.521 1 66 79 ALA A O 1
ATOM 619 N N . PRO A 1 80 ? 7.543 -17.094 1.869 1 63.66 80 PRO A N 1
ATOM 620 C CA . PRO A 1 80 ? 7.234 -16.594 3.213 1 63.66 80 PRO A CA 1
ATOM 621 C C . PRO A 1 80 ? 7.398 -17.672 4.289 1 63.66 80 PRO A C 1
ATOM 623 O O . PRO A 1 80 ? 7.34 -18.875 3.988 1 63.66 80 PRO A O 1
ATOM 626 N N . SER A 1 81 ? 7.859 -17.094 5.418 1 58.22 81 SER A N 1
ATOM 627 C CA . SER A 1 81 ? 7.906 -18.031 6.535 1 58.22 81 SER A CA 1
ATOM 628 C C . SER A 1 81 ? 6.504 -18.391 7.008 1 58.22 81 SER A C 1
ATOM 630 O O . SER A 1 81 ? 5.555 -17.641 6.785 1 58.22 81 SER A O 1
ATOM 632 N N . SER A 1 82 ? 6.246 -19.609 7.406 1 53.38 82 SER A N 1
ATOM 633 C CA . SER A 1 82 ? 4.98 -20.156 7.887 1 53.38 82 SER A CA 1
ATOM 634 C C . SER A 1 82 ? 4.352 -19.234 8.938 1 53.38 82 SER A C 1
ATOM 636 O O . SER A 1 82 ? 3.127 -19.172 9.062 1 53.38 82 SER A O 1
ATOM 638 N N . ARG A 1 83 ? 5.133 -18.5 9.695 1 49.56 83 ARG A N 1
ATOM 639 C CA . ARG A 1 83 ? 4.652 -17.719 10.828 1 49.56 83 ARG A CA 1
ATOM 640 C C . ARG A 1 83 ? 3.811 -16.531 10.367 1 49.56 83 ARG A C 1
ATOM 642 O O . ARG A 1 83 ? 3.062 -15.953 11.156 1 49.56 83 ARG A O 1
ATOM 649 N N . ASP A 1 84 ? 3.795 -16.578 9.188 1 58.41 84 ASP A N 1
ATOM 650 C CA . ASP A 1 84 ? 3.213 -15.344 8.695 1 58.41 84 ASP A CA 1
ATOM 651 C C . ASP A 1 84 ? 1.802 -15.57 8.156 1 58.41 84 ASP A C 1
ATOM 653 O O . ASP A 1 84 ? 1.145 -14.633 7.699 1 58.41 84 ASP A O 1
ATOM 657 N N . VAL A 1 85 ? 1.263 -16.844 8.383 1 57.56 85 VAL A N 1
ATOM 658 C CA . VAL A 1 85 ? 0.062 -17.203 7.633 1 57.56 85 VAL A CA 1
ATOM 659 C C . VAL A 1 85 ? -1.127 -17.312 8.586 1 57.56 85 VAL A C 1
ATOM 661 O O . VAL A 1 85 ? -1.078 -18.062 9.57 1 57.56 85 VAL A O 1
ATOM 664 N N . SER A 1 86 ? -1.967 -16.375 8.664 1 64.44 86 SER A N 1
ATOM 665 C CA . SER A 1 86 ? -3.236 -16.438 9.383 1 64.44 86 SER A CA 1
ATOM 666 C C . SER A 1 86 ? -4.383 -15.922 8.523 1 64.44 86 SER A C 1
ATOM 668 O O . SER A 1 86 ? -4.164 -15.141 7.594 1 64.44 86 SER A O 1
ATOM 670 N N . ASP A 1 87 ? -5.535 -16.547 8.727 1 64.94 87 ASP A N 1
ATOM 671 C CA . ASP A 1 87 ? -6.73 -16.094 8.016 1 64.94 87 ASP A CA 1
ATOM 672 C C . ASP A 1 87 ? -6.93 -14.586 8.164 1 64.94 87 ASP A C 1
ATOM 674 O O . ASP A 1 87 ? -7.363 -13.922 7.227 1 64.94 87 ASP A O 1
ATOM 678 N N . ALA A 1 88 ? -6.645 -14.242 9.219 1 67.19 88 ALA A N 1
ATOM 679 C CA . ALA A 1 88 ? -6.816 -12.812 9.484 1 67.19 88 ALA A CA 1
ATOM 680 C C . ALA A 1 88 ? -5.922 -11.969 8.586 1 67.19 88 ALA A C 1
ATOM 682 O O . ALA A 1 88 ? -6.246 -10.828 8.273 1 67.19 88 ALA A O 1
ATOM 683 N N . LEU A 1 89 ? -5.055 -12.664 8.039 1 74 89 LEU A N 1
ATOM 684 C CA . LEU A 1 89 ? -4.078 -11.969 7.207 1 74 89 LEU A CA 1
ATOM 685 C C . LEU A 1 89 ? -4.703 -11.523 5.891 1 74 89 LEU A C 1
ATOM 687 O O . LEU A 1 89 ? -4.449 -10.406 5.422 1 74 89 LEU A O 1
ATOM 691 N N . LEU A 1 90 ? -5.668 -12.414 5.461 1 79.19 90 LEU A N 1
ATOM 692 C CA . LEU A 1 90 ? -6.227 -12.133 4.145 1 79.19 90 LEU A CA 1
ATOM 693 C C . LEU A 1 90 ? -7.098 -10.883 4.176 1 79.19 90 LEU A C 1
ATOM 695 O O . LEU A 1 90 ? -6.902 -9.961 3.381 1 79.19 90 LEU A O 1
ATOM 699 N N . ARG A 1 91 ? -8.008 -10.844 5.164 1 76.06 91 ARG A N 1
ATOM 700 C CA . ARG A 1 91 ? -8.906 -9.703 5.277 1 76.06 91 ARG A CA 1
ATOM 701 C C . ARG A 1 91 ? -8.133 -8.43 5.613 1 76.06 91 ARG A C 1
ATOM 703 O O . ARG A 1 91 ? -8.359 -7.379 5.012 1 76.06 91 ARG A O 1
ATOM 710 N N . GLU A 1 92 ? -7.238 -8.57 6.391 1 80.75 92 GLU A N 1
ATOM 711 C CA . GLU A 1 92 ? -6.441 -7.426 6.824 1 80.75 92 GLU A CA 1
ATOM 712 C C . GLU A 1 92 ? -5.633 -6.848 5.664 1 80.75 92 GLU A C 1
ATOM 714 O O . GLU A 1 92 ? -5.578 -5.633 5.48 1 80.75 92 GLU A O 1
ATOM 719 N N . GLN A 1 93 ? -5.188 -7.707 4.906 1 83.19 93 GLN A N 1
ATOM 720 C CA . GLN A 1 93 ? -4.367 -7.262 3.783 1 83.19 93 GLN A CA 1
ATOM 721 C C . GLN A 1 93 ? -5.223 -6.625 2.693 1 83.19 93 GLN A C 1
ATOM 723 O O . GLN A 1 93 ? -4.887 -5.555 2.18 1 83.19 93 GLN A O 1
ATOM 728 N N . ARG A 1 94 ? -6.367 -7.172 2.51 1 85.12 94 ARG A N 1
ATOM 729 C CA . ARG A 1 94 ? -7.207 -6.672 1.425 1 85.12 94 ARG A CA 1
ATOM 730 C C . ARG A 1 94 ? -7.863 -5.352 1.804 1 85.12 94 ARG A C 1
ATOM 732 O O . ARG A 1 94 ? -8.133 -4.512 0.939 1 85.12 94 ARG A O 1
ATOM 739 N N . SER A 1 95 ? -8.086 -5.211 3.088 1 89.81 95 SER A N 1
ATOM 740 C CA . SER A 1 95 ? -8.789 -4.016 3.533 1 89.81 95 SER A CA 1
ATOM 741 C C . SER A 1 95 ? -7.816 -2.91 3.926 1 89.81 95 SER A C 1
ATOM 743 O O . SER A 1 95 ? -8.234 -1.794 4.242 1 89.81 95 SER A O 1
ATOM 745 N N . ALA A 1 96 ? -6.555 -3.27 3.91 1 91.88 96 ALA A N 1
ATOM 746 C CA . ALA A 1 96 ? -5.57 -2.254 4.273 1 91.88 96 ALA A CA 1
ATOM 747 C C . ALA A 1 96 ? -5.703 -1.02 3.385 1 91.88 96 ALA A C 1
ATOM 749 O O . ALA A 1 96 ? -5.836 -1.136 2.164 1 91.88 96 ALA A O 1
ATOM 750 N N . PRO A 1 97 ? -5.633 0.154 3.92 1 92.06 97 PRO A N 1
ATOM 751 C CA . PRO A 1 97 ? -5.84 1.381 3.148 1 92.06 97 PRO A CA 1
ATOM 752 C C . PRO A 1 97 ? -4.867 1.517 1.98 1 92.06 97 PRO A C 1
ATOM 754 O O . PRO A 1 97 ? -5.25 1.968 0.898 1 92.06 97 PRO A O 1
ATOM 757 N N . THR A 1 98 ? -3.65 1.135 2.184 1 95.25 98 THR A N 1
ATOM 758 C CA . THR A 1 98 ? -2.66 1.218 1.115 1 95.25 98 THR A CA 1
ATOM 759 C C . THR A 1 98 ? -3.037 0.3 -0.044 1 95.25 98 THR A C 1
ATOM 761 O O . THR A 1 98 ? -2.896 0.674 -1.21 1 95.25 98 THR A O 1
ATOM 764 N N . VAL A 1 99 ? -3.508 -0.854 0.286 1 95.44 99 VAL A N 1
ATOM 765 C CA . VAL A 1 99 ? -3.928 -1.819 -0.724 1 95.44 99 VAL A CA 1
ATOM 766 C C . VAL A 1 99 ? -5.148 -1.289 -1.469 1 95.44 99 VAL A C 1
ATOM 768 O O . VAL A 1 99 ? -5.203 -1.338 -2.699 1 95.44 99 VAL A O 1
ATOM 771 N N . GLN A 1 100 ? -6.09 -0.723 -0.719 1 96.75 100 GLN A N 1
ATOM 772 C CA . GLN A 1 100 ? -7.281 -0.146 -1.331 1 96.75 100 GLN A CA 1
ATOM 773 C C . GLN A 1 100 ? -6.918 1.011 -2.258 1 96.75 100 GLN A C 1
ATOM 775 O O . GLN A 1 100 ? -7.484 1.143 -3.346 1 96.75 100 GLN A O 1
ATOM 780 N N . THR A 1 101 ? -6.027 1.817 -1.867 1 97.62 101 THR A N 1
ATOM 781 C CA . THR A 1 101 ? -5.594 2.949 -2.68 1 97.62 101 THR A CA 1
ATOM 782 C C . THR A 1 101 ? -4.918 2.469 -3.961 1 97.62 101 THR A C 1
ATOM 784 O O . THR A 1 101 ? -5.219 2.963 -5.051 1 97.62 101 THR A O 1
ATOM 787 N N . LEU A 1 102 ? -4.012 1.535 -3.805 1 97.75 102 LEU A N 1
ATOM 788 C CA . LEU A 1 102 ? -3.307 0.998 -4.961 1 97.75 102 LEU A CA 1
ATOM 789 C C . LEU A 1 102 ? -4.277 0.326 -5.926 1 97.75 102 LEU A C 1
ATOM 791 O O . LEU A 1 102 ? -4.148 0.468 -7.145 1 97.75 102 LEU A O 1
ATOM 795 N N . ALA A 1 103 ? -5.262 -0.406 -5.359 1 97.81 103 ALA A N 1
ATOM 796 C CA . ALA A 1 103 ? -6.289 -1.031 -6.188 1 97.81 103 ALA A CA 1
ATOM 797 C C . ALA A 1 103 ? -7.016 0.008 -7.035 1 97.81 103 ALA A C 1
ATOM 799 O O . ALA A 1 103 ? -7.23 -0.199 -8.234 1 97.81 103 ALA A O 1
ATOM 800 N N . ARG A 1 104 ? -7.352 1.129 -6.422 1 97.19 104 ARG A N 1
ATOM 801 C CA . ARG A 1 104 ? -8.031 2.215 -7.117 1 97.19 104 ARG A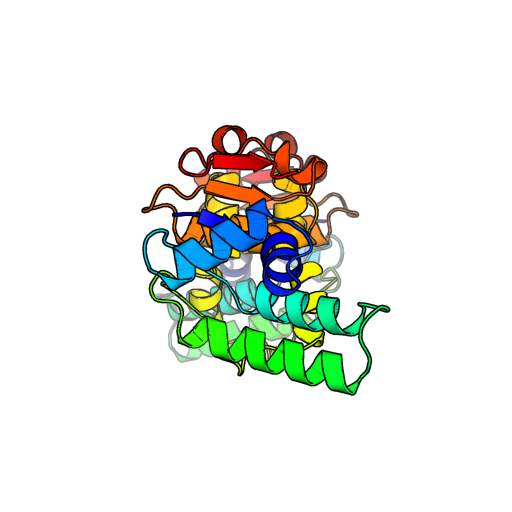 CA 1
ATOM 802 C C . ARG A 1 104 ? -7.152 2.811 -8.211 1 97.19 104 ARG A C 1
ATOM 804 O O . ARG A 1 104 ? -7.582 2.949 -9.352 1 97.19 104 ARG A O 1
ATOM 811 N N . VAL A 1 105 ? -5.891 3.09 -7.91 1 97.69 105 VAL A N 1
ATOM 812 C CA . VAL A 1 105 ? -4.973 3.807 -8.789 1 97.69 105 VAL A CA 1
ATOM 813 C C . VAL A 1 105 ? -4.625 2.936 -9.992 1 97.69 105 VAL A C 1
ATOM 815 O O . VAL A 1 105 ? -4.453 3.441 -11.109 1 97.69 105 VAL A O 1
ATOM 818 N N . CYS A 1 106 ? -4.602 1.658 -9.773 1 97.44 106 CYS A N 1
ATOM 819 C CA . CYS A 1 106 ? -4.227 0.743 -10.844 1 97.44 106 CYS A CA 1
ATOM 820 C C . CYS A 1 106 ? -5.461 0.131 -11.5 1 97.44 106 CYS A C 1
ATOM 822 O O . CYS A 1 106 ? -5.348 -0.638 -12.453 1 97.44 106 CYS A O 1
ATOM 824 N N . GLU A 1 107 ? -6.609 0.355 -10.938 1 96.62 107 GLU A N 1
ATOM 825 C CA . GLU A 1 107 ? -7.879 -0.164 -11.438 1 96.62 107 GLU A CA 1
ATOM 826 C C . GLU A 1 107 ? -7.895 -1.69 -11.422 1 96.62 107 GLU A C 1
ATOM 828 O O . GLU A 1 107 ? -8.242 -2.32 -12.422 1 96.62 107 GLU A O 1
ATOM 833 N N . ILE A 1 108 ? -7.477 -2.199 -10.375 1 97.5 108 ILE A N 1
ATOM 834 C CA . ILE A 1 108 ? -7.551 -3.641 -10.172 1 97.5 108 ILE A CA 1
ATOM 835 C C . ILE A 1 108 ? -8.266 -3.939 -8.859 1 97.5 108 ILE A C 1
ATOM 837 O O . ILE A 1 108 ? -8.609 -3.02 -8.109 1 97.5 108 ILE A O 1
ATOM 841 N N . GLN A 1 109 ? -8.586 -5.18 -8.609 1 97.06 109 GLN A N 1
ATOM 842 C CA . GLN A 1 109 ? -9.234 -5.562 -7.363 1 97.06 109 GLN A CA 1
ATOM 843 C C . GLN A 1 109 ? -8.227 -5.664 -6.223 1 97.06 109 GLN A C 1
ATOM 845 O O . GLN A 1 109 ? -7.07 -6.027 -6.441 1 97.06 109 GLN A O 1
ATOM 850 N N . PRO A 1 110 ? -8.664 -5.379 -4.977 1 96.38 110 PRO A N 1
ATOM 851 C CA . PRO A 1 110 ? -7.758 -5.434 -3.828 1 96.38 110 PRO A CA 1
ATOM 852 C C . PRO A 1 110 ? -7.051 -6.777 -3.695 1 96.38 110 PRO A C 1
ATOM 854 O O . PRO A 1 110 ? -5.887 -6.832 -3.289 1 96.38 110 PRO A O 1
ATOM 857 N N . LYS A 1 111 ? -7.691 -7.828 -4.07 1 94.88 111 LYS A N 1
ATOM 858 C CA . LYS A 1 111 ? -7.121 -9.164 -3.926 1 94.88 111 LYS A CA 1
ATOM 859 C C . LYS A 1 111 ? -5.949 -9.367 -4.883 1 94.88 111 LYS A C 1
ATOM 861 O O . LYS A 1 111 ? -5.156 -10.297 -4.711 1 94.88 111 LYS A O 1
ATOM 866 N N . ASP A 1 112 ? -5.816 -8.578 -5.926 1 96.81 112 ASP A N 1
ATOM 867 C CA . ASP A 1 112 ? -4.773 -8.711 -6.934 1 96.81 112 ASP A CA 1
ATOM 868 C C . ASP A 1 112 ? -3.551 -7.863 -6.574 1 96.81 112 ASP A C 1
ATOM 870 O O . ASP A 1 112 ? -2.475 -8.047 -7.145 1 96.81 112 ASP A O 1
ATOM 874 N N . VAL A 1 113 ? -3.699 -6.973 -5.645 1 97.38 113 VAL A N 1
ATOM 875 C CA . VAL A 1 113 ? -2.674 -5.988 -5.316 1 97.38 113 VAL A CA 1
ATOM 876 C C . VAL A 1 113 ? -1.437 -6.695 -4.766 1 97.38 113 VAL A C 1
ATOM 878 O O . VAL A 1 113 ? -0.312 -6.402 -5.18 1 97.38 113 VAL A O 1
ATOM 881 N N . PRO A 1 114 ? -1.599 -7.668 -3.877 1 95.12 114 PRO A N 1
ATOM 882 C CA . PRO A 1 114 ? -0.405 -8.336 -3.352 1 95.12 114 PRO A CA 1
ATOM 883 C C . PRO A 1 114 ? 0.432 -8.992 -4.445 1 95.12 114 PRO A C 1
ATOM 885 O O . PRO A 1 114 ? 1.656 -9.078 -4.324 1 95.12 114 PRO A O 1
ATOM 888 N N . ILE A 1 115 ? -0.208 -9.453 -5.48 1 96.94 115 ILE A N 1
ATOM 889 C CA . ILE A 1 115 ? 0.497 -10.086 -6.59 1 96.94 115 ILE A CA 1
ATOM 890 C C . ILE A 1 115 ? 1.293 -9.031 -7.363 1 96.94 115 ILE A C 1
ATOM 892 O O . ILE A 1 115 ? 2.467 -9.242 -7.68 1 96.94 115 ILE A O 1
ATOM 896 N N . LEU A 1 116 ? 0.65 -7.922 -7.672 1 98 116 LEU A N 1
ATOM 897 C CA . LEU A 1 116 ? 1.315 -6.824 -8.367 1 98 116 LEU A CA 1
ATOM 898 C C . LEU A 1 116 ? 2.498 -6.305 -7.551 1 98 116 LEU A C 1
ATOM 900 O O . LEU A 1 116 ? 3.574 -6.059 -8.102 1 98 116 LEU A O 1
ATOM 904 N N . VAL A 1 117 ? 2.342 -6.164 -6.266 1 97.38 117 VAL A N 1
ATOM 905 C CA . VAL A 1 117 ? 3.379 -5.656 -5.375 1 97.38 117 VAL A CA 1
ATOM 906 C C . VAL A 1 117 ? 4.555 -6.629 -5.344 1 97.38 117 VAL A C 1
ATOM 908 O O . VAL A 1 117 ? 5.715 -6.211 -5.355 1 97.38 117 VAL A O 1
ATOM 911 N N . LEU A 1 118 ? 4.254 -7.926 -5.273 1 95.62 118 LEU A N 1
ATOM 912 C CA . LEU A 1 118 ? 5.316 -8.93 -5.312 1 95.62 118 LEU A CA 1
ATOM 913 C C . LEU A 1 118 ? 6.133 -8.805 -6.594 1 95.62 118 LEU A C 1
ATOM 915 O O . LEU A 1 118 ? 7.363 -8.859 -6.562 1 95.62 118 LEU A O 1
ATOM 919 N N . ALA A 1 119 ? 5.473 -8.641 -7.715 1 97.75 119 ALA A N 1
ATOM 920 C CA . ALA A 1 119 ? 6.168 -8.461 -8.984 1 97.75 119 ALA A CA 1
ATOM 921 C C . ALA A 1 119 ? 7.074 -7.234 -8.945 1 97.75 119 ALA A C 1
ATOM 923 O O . ALA A 1 119 ? 8.219 -7.281 -9.398 1 97.75 119 ALA A O 1
ATOM 924 N N . PHE A 1 120 ? 6.555 -6.199 -8.375 1 97.88 120 PHE A N 1
ATOM 925 C CA . PHE A 1 120 ? 7.332 -4.969 -8.281 1 97.88 120 PHE A CA 1
ATOM 926 C C . PHE A 1 120 ? 8.578 -5.176 -7.426 1 97.88 120 PHE A C 1
ATOM 928 O O . PHE A 1 120 ? 9.641 -4.641 -7.73 1 97.88 120 PHE A O 1
ATOM 935 N N . GLU A 1 121 ? 8.422 -5.855 -6.344 1 95.19 121 GLU A N 1
ATOM 936 C CA . GLU A 1 121 ? 9.562 -6.141 -5.48 1 95.19 121 GLU A CA 1
ATOM 937 C C . GLU A 1 121 ? 10.688 -6.824 -6.262 1 95.19 121 GLU A C 1
ATOM 939 O O . GLU A 1 121 ? 11.859 -6.691 -5.918 1 95.19 121 GLU A O 1
ATOM 944 N N . HIS A 1 122 ? 10.297 -7.527 -7.258 1 96 122 HIS A N 1
ATOM 945 C CA . HIS A 1 122 ? 11.273 -8.266 -8.047 1 96 122 HIS A CA 1
ATOM 946 C C . HIS A 1 122 ? 11.438 -7.656 -9.438 1 96 122 HIS A C 1
ATOM 948 O O . HIS A 1 122 ? 11.75 -8.359 -10.398 1 96 122 HIS A O 1
ATOM 954 N N . ARG A 1 123 ? 11.188 -6.426 -9.5 1 96.25 123 ARG A N 1
ATOM 955 C CA . ARG A 1 123 ? 11.148 -5.738 -10.789 1 96.25 123 ARG A CA 1
ATOM 956 C C . ARG A 1 123 ? 12.484 -5.871 -11.516 1 96.25 123 ARG A C 1
ATOM 958 O O . ARG A 1 123 ? 12.523 -5.871 -12.75 1 96.25 123 ARG A O 1
ATOM 965 N N . ASP A 1 124 ? 13.523 -6.051 -10.797 1 95.31 124 ASP A N 1
ATOM 966 C CA . ASP A 1 124 ? 14.852 -6.141 -11.398 1 95.31 124 ASP A CA 1
ATOM 967 C C . ASP A 1 124 ? 15.016 -7.438 -12.188 1 95.31 124 ASP A C 1
ATOM 969 O O . ASP A 1 124 ? 15.961 -7.586 -12.969 1 95.31 124 ASP A O 1
ATOM 973 N N . HIS A 1 125 ? 14.078 -8.359 -12.07 1 95.19 125 HIS A N 1
ATOM 974 C CA . HIS A 1 125 ? 14.117 -9.633 -12.789 1 95.19 125 HIS A CA 1
ATOM 975 C C . HIS A 1 125 ? 13.141 -9.641 -13.953 1 95.19 125 HIS A C 1
ATOM 977 O O . HIS A 1 125 ? 12.836 -10.703 -14.508 1 95.19 125 HIS A O 1
ATOM 983 N N . GLU A 1 126 ? 12.523 -8.477 -14.234 1 95.81 126 GLU A N 1
ATOM 984 C CA . GLU A 1 126 ? 11.578 -8.32 -15.336 1 95.81 126 GLU A CA 1
ATOM 985 C C . GLU A 1 126 ? 10.469 -9.375 -15.266 1 95.81 126 GLU A C 1
ATOM 987 O O . GLU A 1 126 ? 10.297 -10.156 -16.203 1 95.81 126 GLU A O 1
ATOM 992 N N . PRO A 1 127 ? 9.75 -9.336 -14.18 1 97.81 127 PRO A N 1
ATOM 993 C CA . PRO A 1 127 ? 8.773 -10.398 -13.922 1 97.81 127 PRO A CA 1
ATOM 994 C C . PRO A 1 127 ? 7.582 -10.344 -14.883 1 97.81 127 PRO A C 1
ATOM 996 O O . PRO A 1 127 ? 7.184 -9.266 -15.32 1 97.81 127 PRO A O 1
ATOM 999 N N . THR A 1 128 ? 7.066 -11.492 -15.188 1 98.62 128 THR A N 1
ATOM 1000 C CA . THR A 1 128 ? 5.777 -11.672 -15.844 1 98.62 128 THR A CA 1
ATOM 1001 C C . THR A 1 128 ? 4.746 -12.242 -14.875 1 98.62 128 THR A C 1
ATOM 1003 O O . THR A 1 128 ? 4.953 -13.312 -14.297 1 98.62 128 THR A O 1
ATOM 1006 N N . ILE A 1 129 ? 3.688 -11.5 -14.688 1 98.69 129 ILE A N 1
ATOM 1007 C CA . ILE A 1 129 ? 2.57 -12.008 -13.898 1 98.69 129 ILE A CA 1
ATOM 1008 C C . ILE A 1 129 ? 1.707 -12.93 -14.758 1 98.69 129 ILE A C 1
ATOM 1010 O O . ILE A 1 129 ? 1.297 -12.555 -15.859 1 98.69 129 ILE A O 1
ATOM 1014 N N . LEU A 1 130 ? 1.473 -14.102 -14.242 1 98.75 130 LEU A N 1
ATOM 1015 C CA . LEU A 1 130 ? 0.565 -15.039 -14.898 1 98.75 130 LEU A CA 1
ATOM 1016 C C . LEU A 1 130 ? -0.721 -15.195 -14.094 1 98.75 130 LEU A C 1
ATOM 1018 O O . LEU A 1 130 ? -0.677 -15.477 -12.898 1 98.75 130 LEU A O 1
ATOM 1022 N N . THR A 1 131 ? -1.862 -15.008 -14.727 1 98.5 131 THR A N 1
ATOM 1023 C CA . THR A 1 131 ? -3.141 -15.07 -14.031 1 98.5 131 THR A CA 1
ATOM 1024 C C . THR A 1 131 ? -4.215 -15.688 -14.914 1 98.5 131 THR A C 1
ATOM 1026 O O . THR A 1 131 ? -4.141 -15.602 -16.141 1 98.5 131 THR A O 1
ATOM 1029 N N . ASN A 1 132 ? -5.148 -16.344 -14.305 1 97.06 132 ASN A N 1
ATOM 1030 C CA . ASN A 1 132 ? -6.312 -16.844 -15.039 1 97.06 132 ASN A CA 1
ATOM 1031 C C . ASN A 1 132 ? -7.512 -15.906 -14.883 1 97.06 132 ASN A C 1
ATOM 1033 O O . ASN A 1 132 ? -8.617 -16.234 -15.312 1 97.06 132 ASN A O 1
ATOM 1037 N N . ASP A 1 133 ? -7.355 -14.875 -14.164 1 96.62 133 ASP A N 1
ATOM 1038 C CA . ASP A 1 133 ? -8.375 -13.836 -14.031 1 96.62 133 ASP A CA 1
ATOM 1039 C C . ASP A 1 133 ? -8.32 -12.859 -15.203 1 96.62 133 ASP A C 1
ATOM 1041 O O . ASP A 1 133 ? -7.391 -12.055 -15.312 1 96.62 133 ASP A O 1
ATOM 1045 N N . GLU A 1 134 ? -9.344 -12.852 -16 1 96.44 134 GLU A N 1
ATOM 1046 C CA . GLU A 1 134 ? -9.367 -12.039 -17.219 1 96.44 134 GLU A CA 1
ATOM 1047 C C . GLU A 1 134 ? -9.32 -10.547 -16.891 1 96.44 134 GLU A C 1
ATOM 1049 O O . GLU A 1 134 ? -8.648 -9.781 -17.594 1 96.44 134 GLU A O 1
ATOM 1054 N N . SER A 1 135 ? -10.047 -10.203 -15.922 1 96.88 135 SER A N 1
ATOM 1055 C CA . SER A 1 135 ? -10.086 -8.797 -15.539 1 96.88 135 SER A CA 1
ATOM 1056 C C . SER A 1 135 ? -8.719 -8.305 -15.086 1 96.88 135 SER A C 1
ATOM 1058 O O . SER A 1 135 ? -8.289 -7.211 -15.461 1 96.88 135 SER A O 1
ATOM 1060 N N . PHE A 1 136 ? -8.008 -9.117 -14.312 1 97.94 136 PHE A N 1
ATOM 1061 C CA . PHE A 1 136 ? -6.664 -8.758 -13.859 1 97.94 136 PHE A CA 1
ATOM 1062 C C . PHE A 1 136 ? -5.691 -8.727 -15.031 1 97.94 136 PHE A C 1
ATOM 1064 O O . PHE A 1 136 ? -4.82 -7.852 -15.102 1 97.94 136 PHE A O 1
ATOM 1071 N N . ALA A 1 137 ? -5.871 -9.562 -15.953 1 97.81 137 ALA A N 1
ATOM 1072 C CA . ALA A 1 137 ? -4.984 -9.68 -17.109 1 97.81 137 ALA A CA 1
ATOM 1073 C C . ALA A 1 137 ? -5.094 -8.461 -18.016 1 97.81 137 ALA A C 1
ATOM 1075 O O . ALA A 1 137 ? -4.242 -8.242 -18.891 1 97.81 137 ALA A O 1
ATOM 1076 N N . GLU A 1 138 ? -6.094 -7.664 -17.875 1 96.94 138 GLU A N 1
ATOM 1077 C CA . GLU A 1 138 ? -6.293 -6.465 -18.688 1 96.94 138 GLU A CA 1
ATOM 1078 C C . GLU A 1 138 ? -5.41 -5.32 -18.219 1 96.94 138 GLU A C 1
ATOM 1080 O O . GLU A 1 138 ? -5.258 -4.312 -18.906 1 96.94 138 GLU A O 1
ATOM 1085 N N . LEU A 1 139 ? -4.844 -5.512 -17.031 1 97 139 LEU A N 1
ATOM 1086 C CA . LEU A 1 139 ? -3.943 -4.488 -16.516 1 97 139 LEU A CA 1
ATOM 1087 C C . LEU A 1 139 ? -2.795 -4.23 -17.484 1 97 139 LEU A C 1
ATOM 1089 O O . LEU A 1 139 ? -2.211 -5.172 -18.016 1 97 139 LEU A O 1
ATOM 1093 N N . GLU A 1 140 ? -2.535 -2.979 -17.719 1 97.06 140 GLU A N 1
ATOM 1094 C CA . GLU A 1 140 ? -1.354 -2.551 -18.453 1 97.06 140 GLU A CA 1
ATOM 1095 C C . GLU A 1 140 ? -0.327 -1.897 -17.531 1 97.06 140 GLU A C 1
ATOM 1097 O O . GLU A 1 140 ? -0.331 -0.677 -17.359 1 97.06 140 GLU A O 1
ATOM 1102 N N . PRO A 1 141 ? 0.625 -2.723 -17.031 1 97.31 141 PRO A N 1
ATOM 1103 C CA . PRO A 1 141 ? 1.548 -2.193 -16.031 1 97.31 141 PRO A CA 1
ATOM 1104 C C . PRO A 1 141 ? 2.307 -0.96 -16.516 1 97.31 141 PRO A C 1
ATOM 1106 O O . PRO A 1 141 ? 2.516 -0.016 -15.742 1 97.31 141 PRO A O 1
ATOM 1109 N N . ALA A 1 142 ? 2.742 -0.92 -17.766 1 96.94 142 ALA A N 1
ATOM 1110 C CA . ALA A 1 142 ? 3.5 0.208 -18.297 1 96.94 142 ALA A CA 1
ATOM 1111 C C . ALA A 1 142 ? 2.697 1.502 -18.203 1 96.94 142 ALA A C 1
ATOM 1113 O O . ALA A 1 142 ? 3.26 2.572 -17.969 1 96.94 142 ALA A O 1
ATOM 1114 N N . ALA A 1 143 ? 1.419 1.411 -18.406 1 96.25 143 ALA A N 1
ATOM 1115 C CA . ALA A 1 143 ? 0.54 2.574 -18.312 1 96.25 143 ALA A CA 1
ATOM 1116 C C . ALA A 1 143 ? 0.481 3.098 -16.875 1 96.25 143 ALA A C 1
ATOM 1118 O O . ALA A 1 143 ? 0.059 4.23 -16.641 1 96.25 143 ALA A O 1
ATOM 1119 N N . HIS A 1 144 ? 0.877 2.301 -15.961 1 96.31 144 HIS A N 1
ATOM 1120 C CA . HIS A 1 144 ? 0.895 2.689 -14.562 1 96.31 144 HIS A CA 1
ATOM 1121 C C . HIS A 1 144 ? 2.322 2.846 -14.047 1 96.31 144 HIS A C 1
ATOM 1123 O O . HIS A 1 144 ? 2.598 2.592 -12.875 1 96.31 144 HIS A O 1
ATOM 1129 N N . LEU A 1 145 ? 3.223 3.051 -14.922 1 95.81 145 LEU A N 1
ATOM 1130 C CA . LEU A 1 145 ? 4.609 3.389 -14.625 1 95.81 145 LEU A CA 1
ATOM 1131 C C . LEU A 1 145 ? 5.355 2.182 -14.062 1 95.81 145 LEU A C 1
ATOM 1133 O O . LEU A 1 145 ? 6.262 2.334 -13.242 1 95.81 145 LEU A O 1
ATOM 1137 N N . LEU A 1 146 ? 4.914 1.038 -14.438 1 97.62 146 LEU A N 1
ATOM 1138 C CA . LEU A 1 146 ? 5.609 -0.201 -14.102 1 97.62 146 LEU A CA 1
ATOM 1139 C C . LEU A 1 146 ? 6.004 -0.96 -15.359 1 97.62 146 LEU A C 1
ATOM 1141 O O . LEU A 1 146 ? 5.605 -2.111 -15.54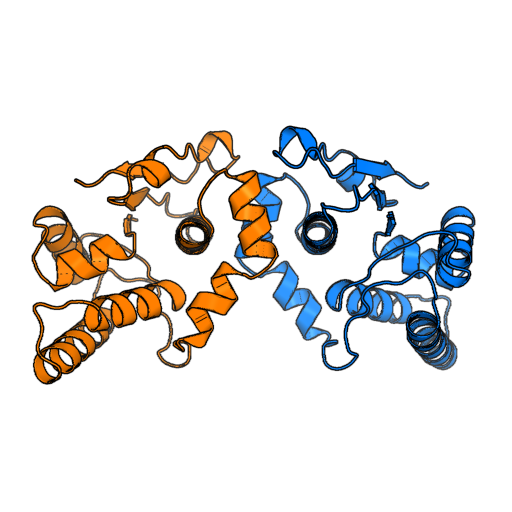7 1 97.62 146 LEU A O 1
ATOM 1145 N N . PRO A 1 147 ? 6.836 -0.354 -16.172 1 97.38 147 PRO A N 1
ATOM 1146 C CA . PRO A 1 147 ? 7.133 -0.954 -17.469 1 97.38 147 PRO A CA 1
ATOM 1147 C C . PRO A 1 147 ? 7.91 -2.264 -17.359 1 97.38 147 PRO A C 1
ATOM 1149 O O . PRO A 1 147 ? 7.934 -3.059 -18.297 1 97.38 147 PRO A O 1
ATOM 1152 N N . GLU A 1 148 ? 8.562 -2.484 -16.266 1 97.62 148 GLU A N 1
ATOM 1153 C CA . GLU A 1 148 ? 9.359 -3.689 -16.062 1 97.62 148 GLU A CA 1
ATOM 1154 C C . GLU A 1 148 ? 8.477 -4.918 -15.891 1 97.62 148 GLU A C 1
ATOM 1156 O O . GLU A 1 148 ? 8.953 -6.051 -15.984 1 97.62 148 GLU A O 1
ATOM 1161 N N . ILE A 1 149 ? 7.219 -4.73 -15.555 1 98.25 149 ILE A N 1
ATOM 1162 C CA . ILE A 1 149 ? 6.301 -5.824 -15.25 1 98.25 149 ILE A CA 1
ATOM 1163 C C . ILE A 1 149 ? 5.414 -6.109 -16.453 1 98.25 149 ILE A C 1
ATOM 1165 O O . ILE A 1 149 ? 4.898 -5.184 -17.094 1 98.25 149 ILE A O 1
ATOM 1169 N N . THR A 1 150 ? 5.266 -7.309 -16.844 1 98.38 150 THR A N 1
ATOM 1170 C CA . THR A 1 150 ? 4.312 -7.75 -17.844 1 98.38 150 THR A CA 1
ATOM 1171 C C . THR A 1 150 ? 3.275 -8.688 -17.25 1 98.38 150 THR A C 1
ATOM 1173 O O . THR A 1 150 ? 3.467 -9.203 -16.141 1 98.38 150 THR A O 1
ATOM 1176 N N . ILE A 1 151 ? 2.1 -8.828 -17.953 1 98.38 151 ILE A N 1
ATOM 1177 C CA . ILE A 1 151 ? 1.037 -9.695 -17.453 1 98.38 151 ILE A CA 1
ATOM 1178 C C . ILE A 1 151 ? 0.483 -10.539 -18.609 1 98.38 151 ILE A C 1
ATOM 1180 O O . ILE A 1 151 ? 0.324 -10.039 -19.719 1 98.38 151 ILE A O 1
ATOM 1184 N N . GLU A 1 152 ? 0.285 -11.766 -18.328 1 97.94 152 GLU A N 1
ATOM 1185 C CA . GLU A 1 152 ? -0.25 -12.703 -19.312 1 97.94 152 GLU A CA 1
ATOM 1186 C C . GLU A 1 152 ? -1.403 -13.516 -18.734 1 97.94 152 GLU A C 1
ATOM 1188 O O . GLU A 1 152 ? -1.356 -13.93 -17.578 1 97.94 152 GLU A O 1
ATOM 1193 N N . HIS A 1 153 ? -2.402 -13.711 -19.531 1 97.75 153 HIS A N 1
ATOM 1194 C CA . HIS A 1 153 ? -3.535 -14.547 -19.141 1 97.75 153 HIS A CA 1
ATOM 1195 C C . HIS A 1 153 ? -3.248 -16.016 -19.422 1 97.75 153 HIS A C 1
ATOM 1197 O O . HIS A 1 153 ? -2.758 -16.375 -20.484 1 97.75 153 HIS A O 1
ATOM 1203 N N . VAL A 1 154 ? -3.496 -16.812 -18.453 1 95 154 VAL A N 1
ATOM 1204 C CA . VAL A 1 154 ? -3.41 -18.266 -18.562 1 95 154 VAL A CA 1
ATOM 1205 C C . VAL A 1 154 ? -4.809 -18.875 -18.484 1 95 154 VAL A C 1
ATOM 1207 O O . VAL A 1 154 ? -5.527 -18.656 -17.5 1 95 154 VAL A O 1
ATOM 1210 N N . SER A 1 155 ? -5.23 -19.594 -19.453 1 90.62 155 SER A N 1
ATOM 1211 C CA . SER A 1 155 ? -6.594 -20.109 -19.578 1 90.62 155 SER A CA 1
ATOM 1212 C C . SER A 1 155 ? -6.785 -21.359 -18.734 1 90.62 155 SER A C 1
ATOM 1214 O O . SER A 1 155 ? -5.848 -22.141 -18.547 1 90.62 155 SER A O 1
ATOM 1216 N N . MET B 1 1 ? -12.641 18.859 4.328 1 96.38 1 MET B N 1
ATOM 1217 C CA . MET B 1 1 ? -11.641 18.234 5.191 1 96.38 1 MET B CA 1
ATOM 1218 C C . MET B 1 1 ? -10.227 18.547 4.703 1 96.38 1 MET B C 1
ATOM 1220 O O . MET B 1 1 ? -9.977 18.578 3.496 1 96.38 1 MET B O 1
ATOM 1224 N N . LYS B 1 2 ? -9.352 18.875 5.625 1 98 2 LYS B N 1
ATOM 1225 C CA . LYS B 1 2 ? -7.965 19.156 5.281 1 98 2 LYS B CA 1
ATOM 1226 C C . LYS B 1 2 ? -7.023 18.109 5.859 1 98 2 LYS B C 1
ATOM 1228 O O . LYS B 1 2 ? -7.078 17.812 7.055 1 98 2 LYS B O 1
ATOM 1233 N N . ILE B 1 3 ? -6.25 17.547 4.973 1 97.94 3 ILE B N 1
ATOM 1234 C CA . ILE B 1 3 ? -5.188 16.641 5.402 1 97.94 3 ILE B CA 1
ATOM 1235 C C . ILE B 1 3 ? -3.842 17.359 5.332 1 97.94 3 ILE B C 1
ATOM 1237 O O . ILE B 1 3 ? -3.354 17.672 4.242 1 97.94 3 ILE B O 1
ATOM 1241 N N . LEU B 1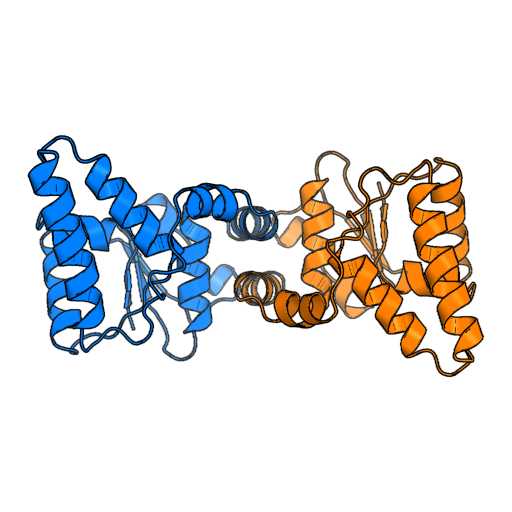 4 ? -3.309 17.594 6.48 1 97.94 4 LEU B N 1
ATOM 1242 C CA . LEU B 1 4 ? -2.074 18.375 6.527 1 97.94 4 LEU B CA 1
ATOM 1243 C C . LEU B 1 4 ? -0.856 17.469 6.41 1 97.94 4 LEU B C 1
ATOM 1245 O O . LEU B 1 4 ? -0.792 16.422 7.062 1 97.94 4 LEU B O 1
ATOM 1249 N N . ASP B 1 5 ? 0.078 17.812 5.582 1 97.69 5 ASP B N 1
ATOM 1250 C CA . ASP B 1 5 ? 1.396 17.188 5.598 1 97.69 5 ASP B CA 1
ATOM 1251 C C . ASP B 1 5 ? 2.047 17.312 6.977 1 97.69 5 ASP B C 1
ATOM 1253 O O . ASP B 1 5 ? 1.789 18.266 7.707 1 97.69 5 ASP B O 1
ATOM 1257 N N . THR B 1 6 ? 2.918 16.438 7.254 1 95.81 6 THR B N 1
ATOM 1258 C CA . THR B 1 6 ? 3.492 16.359 8.594 1 95.81 6 THR B CA 1
ATOM 1259 C C . THR B 1 6 ? 4.238 17.656 8.93 1 95.81 6 THR B C 1
ATOM 1261 O O . THR B 1 6 ? 4.16 18.156 10.055 1 95.81 6 THR B O 1
ATOM 1264 N N . ASN B 1 7 ? 4.887 18.219 7.973 1 96.62 7 ASN B N 1
ATOM 1265 C CA . ASN B 1 7 ? 5.641 19.438 8.211 1 96.62 7 ASN B CA 1
ATOM 1266 C C . ASN B 1 7 ? 4.727 20.594 8.648 1 96.62 7 ASN B C 1
ATOM 1268 O O . ASN B 1 7 ? 5.133 21.438 9.438 1 96.62 7 ASN B O 1
ATOM 1272 N N . LEU B 1 8 ? 3.564 20.578 8.156 1 97.81 8 LEU B N 1
ATOM 1273 C CA . LEU B 1 8 ? 2.645 21.641 8.539 1 97.81 8 LEU B CA 1
ATOM 1274 C C . LEU B 1 8 ? 2.195 21.469 9.992 1 97.81 8 LEU B C 1
ATOM 1276 O O . LEU B 1 8 ? 1.986 22.469 10.695 1 97.81 8 LEU B O 1
ATOM 1280 N N . TRP B 1 9 ? 2.061 20.281 10.461 1 96.88 9 TRP B N 1
ATOM 1281 C CA . TRP B 1 9 ? 1.814 20.016 11.883 1 96.88 9 TRP B CA 1
ATOM 1282 C C . TRP B 1 9 ? 2.973 20.516 12.734 1 96.88 9 TRP B C 1
ATOM 1284 O O . TRP B 1 9 ? 2.758 21.156 13.766 1 96.88 9 TRP B O 1
ATOM 1294 N N . VAL B 1 10 ? 4.18 20.266 12.258 1 96.38 10 VAL B N 1
ATOM 1295 C CA . VAL B 1 10 ? 5.391 20.609 13 1 96.38 10 VAL B CA 1
ATOM 1296 C C . VAL B 1 10 ? 5.574 22.125 13.023 1 96.38 10 VAL B C 1
ATOM 1298 O O . VAL B 1 10 ? 5.684 22.719 14.102 1 96.38 10 VAL B O 1
ATOM 1301 N N . PHE B 1 11 ? 5.453 22.734 11.867 1 96.38 11 PHE B N 1
ATOM 1302 C CA . PHE B 1 11 ? 5.676 24.172 11.758 1 96.38 11 PHE B CA 1
ATOM 1303 C C . PHE B 1 11 ? 4.566 24.953 12.453 1 96.38 11 PHE B C 1
ATOM 1305 O O . PHE B 1 11 ? 4.812 26 13.047 1 96.38 11 PHE B O 1
ATOM 1312 N N . GLY B 1 12 ? 3.373 24.438 12.359 1 96.62 12 GLY B N 1
ATOM 1313 C CA . GLY B 1 12 ? 2.268 25.062 13.062 1 96.62 12 GLY B CA 1
ATOM 1314 C C . GLY B 1 12 ? 2.414 24.984 14.578 1 96.62 12 GLY B C 1
ATOM 1315 O O . GLY B 1 12 ? 2.119 25.953 15.273 1 96.62 12 GLY B O 1
ATOM 1316 N N . THR B 1 13 ? 2.844 23.875 15.031 1 95.88 13 THR B N 1
ATOM 1317 C CA . THR B 1 13 ? 3.041 23.688 16.469 1 95.88 13 THR B CA 1
ATOM 1318 C C . THR B 1 13 ? 4.148 24.594 16.984 1 95.88 13 THR B C 1
ATOM 1320 O O . THR B 1 13 ? 4.012 25.203 18.047 1 95.88 13 THR B O 1
ATOM 1323 N N . LEU B 1 14 ? 5.23 24.719 16.203 1 94.94 14 LEU B N 1
ATOM 1324 C CA . LEU B 1 14 ? 6.375 25.531 16.594 1 94.94 14 LEU B CA 1
ATOM 1325 C C . LEU B 1 14 ? 6.133 27 16.266 1 94.94 14 LEU B C 1
ATOM 1327 O O . LEU B 1 14 ? 6.938 27.859 16.641 1 94.94 14 LEU B O 1
ATOM 1331 N N . ARG B 1 15 ? 5.047 27.297 15.578 1 94.38 15 ARG B N 1
ATOM 1332 C CA . ARG B 1 15 ? 4.66 28.641 15.172 1 94.38 15 ARG B CA 1
ATOM 1333 C C . ARG B 1 15 ? 5.746 29.281 14.312 1 94.38 15 ARG B C 1
ATOM 1335 O O . ARG B 1 15 ? 6.062 30.469 14.477 1 94.38 15 ARG B O 1
ATOM 1342 N N . THR B 1 16 ? 6.348 28.453 13.453 1 94.12 16 THR B N 1
ATOM 1343 C CA . THR B 1 16 ? 7.355 28.953 12.531 1 94.12 16 THR B CA 1
ATOM 1344 C C . THR B 1 16 ? 6.754 29.188 11.148 1 94.12 16 THR B C 1
ATOM 1346 O O . THR B 1 16 ? 7.43 29.688 10.25 1 94.12 16 THR B O 1
ATOM 1349 N N . ASN B 1 17 ? 5.574 28.812 10.945 1 94.81 17 ASN B N 1
ATOM 1350 C CA . ASN B 1 17 ? 4.766 29.078 9.766 1 94.81 17 ASN B CA 1
ATOM 1351 C C . ASN B 1 17 ? 3.369 29.578 10.141 1 94.81 17 ASN B C 1
ATOM 1353 O O . ASN B 1 17 ? 2.57 28.812 10.695 1 94.81 17 ASN B O 1
ATOM 1357 N N . GLU B 1 18 ? 3.072 30.781 9.781 1 95.88 18 GLU B N 1
ATOM 1358 C CA . GLU B 1 18 ? 1.847 31.438 10.234 1 95.88 18 GLU B CA 1
ATOM 1359 C C . GLU B 1 18 ? 0.612 30.75 9.656 1 95.88 18 GLU B C 1
ATOM 1361 O O . GLU B 1 18 ? -0.388 30.562 10.352 1 95.88 18 GLU B O 1
ATOM 1366 N N . GLN B 1 19 ? 0.7 30.438 8.445 1 96.62 19 GLN B N 1
ATOM 1367 C CA . GLN B 1 19 ? -0.429 29.766 7.812 1 96.62 19 GLN B CA 1
ATOM 1368 C C . GLN B 1 19 ? -0.701 28.422 8.461 1 96.62 19 GLN B C 1
ATOM 1370 O O . GLN B 1 19 ? -1.854 28.078 8.727 1 96.62 19 GLN B O 1
ATOM 1375 N N . ALA B 1 20 ? 0.323 27.656 8.719 1 97.31 20 ALA B N 1
ATOM 1376 C CA . ALA B 1 20 ? 0.178 26.375 9.391 1 97.31 20 ALA B CA 1
ATOM 1377 C C . ALA B 1 20 ? -0.395 26.531 10.789 1 97.31 20 ALA B C 1
ATOM 1379 O O . ALA B 1 20 ? -1.257 25.766 11.211 1 97.31 20 ALA B O 1
ATOM 1380 N N . ALA B 1 21 ? 0.068 27.562 11.469 1 97.38 21 ALA B N 1
ATOM 1381 C CA . ALA B 1 21 ? -0.428 27.828 12.82 1 97.38 21 ALA B CA 1
ATOM 1382 C C . ALA B 1 21 ? -1.922 28.141 12.797 1 97.38 21 ALA B C 1
ATOM 1384 O O . ALA B 1 21 ? -2.67 27.672 13.664 1 97.38 21 ALA B O 1
ATOM 1385 N N . GLU B 1 22 ? -2.311 28.891 11.867 1 97.62 22 GLU B N 1
ATOM 1386 C CA . GLU B 1 22 ? -3.723 29.25 11.742 1 97.62 22 GLU B CA 1
ATOM 1387 C C . GLU B 1 22 ? -4.57 28.016 11.43 1 97.62 22 GLU B C 1
ATOM 1389 O O . GLU B 1 22 ? -5.66 27.844 11.984 1 97.62 22 GLU B O 1
ATOM 1394 N N . LEU B 1 23 ? -4.086 27.188 10.539 1 97.38 23 LEU B N 1
ATOM 1395 C CA . LEU B 1 23 ? -4.785 25.953 10.211 1 97.38 23 LEU B CA 1
ATOM 1396 C C . LEU B 1 23 ? -4.984 25.094 11.453 1 97.38 23 LEU B C 1
ATOM 1398 O O . LEU B 1 23 ? -6.078 24.578 11.688 1 97.38 23 LEU B O 1
ATOM 1402 N N . LEU B 1 24 ? -3.977 24.938 12.242 1 97.31 24 LEU B N 1
ATOM 1403 C CA . LEU B 1 24 ? -4.082 24.141 13.461 1 97.31 24 LEU B CA 1
ATOM 1404 C C . LEU B 1 24 ? -5.086 24.75 14.43 1 97.31 24 LEU B C 1
ATOM 1406 O O . LEU B 1 24 ? -5.836 24.031 15.094 1 97.31 24 LEU B O 1
ATOM 1410 N N . ALA B 1 25 ? -5.102 26.078 14.5 1 97.5 25 ALA B N 1
ATOM 1411 C CA . ALA B 1 25 ? -6.059 26.766 15.359 1 97.5 25 ALA B CA 1
ATOM 1412 C C . ALA B 1 25 ? -7.492 26.5 14.906 1 97.5 25 ALA B C 1
ATOM 1414 O O . ALA B 1 25 ? -8.383 26.297 15.734 1 97.5 25 ALA B O 1
ATOM 1415 N N . GLU B 1 26 ? -7.66 26.547 13.68 1 97.81 26 GLU B N 1
ATOM 1416 C CA . GLU B 1 26 ? -8.984 26.25 13.133 1 97.81 26 GLU B CA 1
ATOM 1417 C C . GLU B 1 26 ? -9.422 24.844 13.477 1 97.81 26 GLU B C 1
ATOM 1419 O O . GLU B 1 26 ? -10.594 24.594 13.773 1 97.81 26 GLU B O 1
ATOM 1424 N N . ILE B 1 27 ? -8.508 23.906 13.383 1 96.69 27 ILE B N 1
ATOM 1425 C CA . ILE B 1 27 ? -8.82 22.516 13.734 1 96.69 27 ILE B CA 1
ATOM 1426 C C . ILE B 1 27 ? -9.117 22.422 15.227 1 96.69 27 ILE B C 1
ATOM 1428 O O . ILE B 1 27 ? -10.023 21.688 15.633 1 96.69 27 ILE B O 1
ATOM 1432 N N . ASP B 1 28 ? -8.398 23.156 15.992 1 96.5 28 ASP B N 1
ATOM 1433 C CA . ASP B 1 28 ? -8.641 23.203 17.422 1 96.5 28 ASP B CA 1
ATOM 1434 C C . ASP B 1 28 ? -10.102 23.562 17.719 1 96.5 28 ASP B C 1
ATOM 1436 O O . ASP B 1 28 ? -10.734 22.938 18.578 1 96.5 28 ASP B O 1
ATOM 1440 N N . ARG B 1 29 ? -10.508 24.516 16.969 1 96.56 29 ARG B N 1
ATOM 1441 C CA . ARG B 1 29 ? -11.82 25.094 17.25 1 96.56 29 ARG B CA 1
ATOM 1442 C C . ARG B 1 29 ? -12.922 24.328 16.531 1 96.56 29 ARG B C 1
ATOM 1444 O O . ARG B 1 29 ? -14.102 24.656 16.672 1 96.56 29 ARG B O 1
ATOM 1451 N N . GLY B 1 30 ? -12.602 23.375 15.703 1 96.06 30 GLY B N 1
ATOM 1452 C CA . GLY B 1 30 ? -13.586 22.594 14.984 1 96.06 30 GLY B CA 1
ATOM 1453 C C . GLY B 1 30 ? -14.102 23.281 13.734 1 96.06 30 GLY B C 1
ATOM 1454 O O . GLY B 1 30 ? -15.07 22.828 13.125 1 96.06 30 GLY B O 1
ATOM 1455 N N . GLU B 1 31 ? -13.508 24.375 13.398 1 97 31 GLU B N 1
ATOM 1456 C CA . GLU B 1 31 ? -13.898 25.109 12.203 1 97 31 GLU B CA 1
ATOM 1457 C C . GLU B 1 31 ? -13.453 24.375 10.938 1 97 31 GLU B C 1
ATOM 1459 O O . GLU B 1 31 ? -14.039 24.562 9.867 1 97 31 GLU B O 1
ATOM 1464 N N . THR B 1 32 ? -12.406 23.641 11.086 1 96.12 32 THR B N 1
ATOM 1465 C CA . THR B 1 32 ? -11.867 22.781 10.031 1 96.12 32 THR B CA 1
ATOM 1466 C C . THR B 1 32 ? -11.664 21.359 10.547 1 96.12 32 THR B C 1
ATOM 1468 O O . THR B 1 32 ? -11.18 21.172 11.664 1 96.12 32 THR B O 1
ATOM 1471 N N . THR B 1 33 ? -12.117 20.438 9.703 1 96.94 33 THR B N 1
ATOM 1472 C CA . THR B 1 33 ? -11.898 19.031 10.07 1 96.94 33 THR B CA 1
ATOM 1473 C C . THR B 1 33 ? -10.617 18.5 9.43 1 96.94 33 THR B C 1
ATOM 1475 O O . THR B 1 33 ? -10.266 18.906 8.32 1 96.94 33 THR B O 1
ATOM 1478 N N . SER B 1 34 ? -9.938 17.625 10.219 1 97 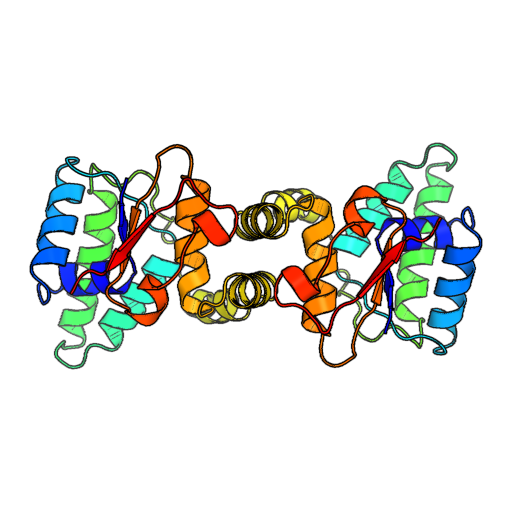34 SER B N 1
ATOM 1479 C CA . SER B 1 34 ? -8.703 17.016 9.75 1 97 34 SER B CA 1
ATOM 1480 C C . SER B 1 34 ? -8.531 15.609 10.32 1 97 34 SER B C 1
ATOM 1482 O O . SER B 1 34 ? -9.422 15.102 11.008 1 97 34 SER B O 1
ATOM 1484 N N . ALA B 1 35 ? -7.551 14.898 9.789 1 95 35 ALA B N 1
ATOM 1485 C CA . ALA B 1 35 ? -7.137 13.594 10.297 1 95 35 ALA B CA 1
ATOM 1486 C C . ALA B 1 35 ? -5.617 13.469 10.32 1 95 35 ALA B C 1
ATOM 1488 O O . ALA B 1 35 ? -4.922 14.125 9.539 1 95 35 ALA B O 1
ATOM 1489 N N . ILE B 1 36 ? -5.148 12.727 11.242 1 93.69 36 ILE B N 1
ATOM 1490 C CA . ILE B 1 36 ? -3.723 12.445 11.359 1 93.69 36 ILE B CA 1
ATOM 1491 C C . ILE B 1 36 ? -3.518 10.977 11.727 1 93.69 36 ILE B C 1
ATOM 1493 O O . ILE B 1 36 ? -4.262 10.422 12.539 1 93.69 36 ILE B O 1
ATOM 1497 N N . ASN B 1 37 ? -2.533 10.273 11 1 89.81 37 ASN B N 1
ATOM 1498 C CA . ASN B 1 37 ? -2.301 8.867 11.312 1 89.81 37 ASN B CA 1
ATOM 1499 C C . ASN B 1 37 ? -1.039 8.68 12.148 1 89.81 37 ASN B C 1
ATOM 1501 O O . ASN B 1 37 ? -0.331 9.641 12.438 1 89.81 37 ASN B O 1
ATOM 1505 N N . ALA B 1 38 ? -0.844 7.457 12.609 1 86.94 38 ALA B N 1
ATOM 1506 C CA . ALA B 1 38 ? 0.251 7.141 13.523 1 86.94 38 ALA B CA 1
ATOM 1507 C C . ALA B 1 38 ? 1.603 7.453 12.883 1 86.94 38 ALA B C 1
ATOM 1509 O O . ALA B 1 38 ? 2.531 7.895 13.562 1 86.94 38 ALA B O 1
ATOM 1510 N N . TYR B 1 39 ? 1.715 7.176 11.625 1 89 39 TYR B N 1
ATOM 1511 C CA . TYR B 1 39 ? 2.949 7.473 10.906 1 89 39 TYR B CA 1
ATOM 1512 C C . TYR B 1 39 ? 3.285 8.961 10.992 1 89 39 TYR B C 1
ATOM 1514 O O . TYR B 1 39 ? 4.422 9.328 11.297 1 89 39 TYR B O 1
ATOM 1522 N N . MET B 1 40 ? 2.344 9.789 10.75 1 92.25 40 MET B N 1
ATOM 1523 C CA . MET B 1 40 ? 2.537 11.234 10.758 1 92.25 40 MET B CA 1
ATOM 1524 C C . MET B 1 40 ? 2.889 11.727 12.156 1 92.25 40 MET B C 1
ATOM 1526 O O . MET B 1 40 ? 3.723 12.625 12.312 1 92.25 40 MET B O 1
ATOM 1530 N N . VAL B 1 41 ? 2.24 11.148 13.156 1 91.06 41 VAL B N 1
ATOM 1531 C CA . VAL B 1 41 ? 2.539 11.516 14.539 1 91.06 41 VAL B CA 1
ATOM 1532 C C . VAL B 1 41 ? 3.998 11.195 14.852 1 91.06 41 VAL B C 1
ATOM 1534 O O . VAL B 1 41 ? 4.727 12.047 15.375 1 91.06 41 VAL B O 1
ATOM 1537 N N . GLN B 1 42 ? 4.402 10.023 14.445 1 90.5 42 GLN B N 1
ATOM 1538 C CA . GLN B 1 42 ? 5.785 9.633 14.695 1 90.5 42 GLN B CA 1
ATOM 1539 C C . GLN B 1 42 ? 6.758 10.531 13.945 1 90.5 42 GLN B C 1
ATOM 1541 O O . GLN B 1 42 ? 7.816 10.891 14.469 1 90.5 42 GLN B O 1
ATOM 1546 N N . GLU B 1 43 ? 6.43 10.844 12.773 1 92.56 43 GLU B N 1
ATOM 1547 C CA . GLU B 1 43 ? 7.27 11.742 11.984 1 92.56 43 GLU B CA 1
ATOM 1548 C C . GLU B 1 43 ? 7.402 13.102 12.648 1 92.56 43 GLU B C 1
ATOM 1550 O O . GLU B 1 43 ? 8.492 13.68 12.695 1 92.56 43 GLU B O 1
ATOM 1555 N N . ALA B 1 44 ? 6.309 13.617 13.133 1 93.06 44 ALA B N 1
ATOM 1556 C CA . ALA B 1 44 ? 6.332 14.898 13.82 1 93.06 44 ALA B CA 1
ATOM 1557 C C . ALA B 1 44 ? 7.211 14.836 15.07 1 93.06 44 ALA B C 1
ATOM 1559 O O . ALA B 1 44 ? 8.039 15.719 15.297 1 93.06 44 ALA B O 1
ATOM 1560 N N . LEU B 1 45 ? 7.035 13.781 15.844 1 91.19 45 LEU B N 1
ATOM 1561 C CA . LEU B 1 45 ? 7.836 13.625 17.062 1 91.19 45 LEU B CA 1
ATOM 1562 C C . LEU B 1 45 ? 9.32 13.562 16.719 1 91.19 45 LEU B C 1
ATOM 1564 O O . LEU B 1 45 ? 10.141 14.203 17.391 1 91.19 45 LEU B O 1
ATOM 1568 N N . ALA B 1 46 ? 9.602 12.859 15.656 1 90.44 46 ALA B N 1
ATOM 1569 C CA . ALA B 1 46 ? 10.992 12.781 15.211 1 90.44 46 ALA B CA 1
ATOM 1570 C C . ALA B 1 46 ? 11.5 14.141 14.75 1 90.44 46 ALA B C 1
ATOM 1572 O O . ALA B 1 46 ? 12.672 14.477 14.961 1 90.44 46 ALA B O 1
ATOM 1573 N N . ALA B 1 47 ? 10.68 14.867 14.117 1 92.75 47 ALA B N 1
ATOM 1574 C CA . ALA B 1 47 ? 11.047 16.203 13.656 1 92.75 47 ALA B CA 1
ATOM 1575 C C . ALA B 1 47 ? 11.367 17.125 14.836 1 92.75 47 ALA B C 1
ATOM 1577 O O . ALA B 1 47 ? 12.32 17.891 14.781 1 92.75 47 ALA B O 1
ATOM 1578 N N . PHE B 1 48 ? 10.57 17.047 15.883 1 93.31 48 PHE B N 1
ATOM 1579 C CA . PHE B 1 48 ? 10.852 17.828 17.078 1 93.31 48 PHE B CA 1
ATOM 1580 C C . PHE B 1 48 ? 12.219 17.469 17.656 1 93.31 48 PHE B C 1
ATOM 1582 O O . PHE B 1 48 ? 12.969 18.344 18.078 1 93.31 48 PHE B O 1
ATOM 1589 N N . ASP B 1 49 ? 12.578 16.188 17.609 1 91.06 49 ASP B N 1
ATOM 1590 C CA . ASP B 1 49 ? 13.859 15.719 18.141 1 91.06 49 ASP B CA 1
ATOM 1591 C C . ASP B 1 49 ? 15.023 16.266 17.328 1 91.06 49 ASP B C 1
ATOM 1593 O O . ASP B 1 49 ? 16.109 16.484 17.859 1 91.06 49 ASP B O 1
ATOM 1597 N N . ARG B 1 50 ? 14.711 16.516 16.094 1 89.81 50 ARG B N 1
ATOM 1598 C CA . ARG B 1 50 ? 15.781 16.953 15.203 1 89.81 50 ARG B CA 1
ATOM 1599 C C . ARG B 1 50 ? 15.906 18.484 15.195 1 89.81 50 ARG B C 1
ATOM 1601 O O . ARG B 1 50 ? 16.828 19.031 14.602 1 89.81 50 ARG B O 1
ATOM 1608 N N . THR B 1 51 ? 14.977 19.062 15.805 1 89.38 51 THR B N 1
ATOM 1609 C CA . THR B 1 51 ? 14.977 20.531 15.812 1 89.38 51 THR B CA 1
ATOM 1610 C C . THR B 1 51 ? 16.094 21.062 16.719 1 89.38 51 THR B C 1
ATOM 1612 O O . THR B 1 51 ? 16 20.969 17.938 1 89.38 51 THR B O 1
ATOM 1615 N N . GLN B 1 52 ? 17.062 21.656 16.141 1 85.19 52 GLN B N 1
ATOM 1616 C CA . GLN B 1 52 ? 18.281 22.047 16.828 1 85.19 52 GLN B CA 1
ATOM 1617 C C . GLN B 1 52 ? 18.016 23.219 17.781 1 85.19 52 GLN B C 1
ATOM 1619 O O . GLN B 1 52 ? 18.719 23.359 18.797 1 85.19 52 GLN B O 1
ATOM 1624 N N . SER B 1 53 ? 17.078 24.062 17.516 1 86 53 SER B N 1
ATOM 1625 C CA . SER B 1 53 ? 16.812 25.25 18.328 1 86 53 SER B CA 1
ATOM 1626 C C . SER B 1 53 ? 16.141 24.891 19.641 1 86 53 SER B C 1
ATOM 1628 O O . SER B 1 53 ? 16.016 25.719 20.531 1 86 53 SER B O 1
ATOM 1630 N N . LEU B 1 54 ? 15.82 23.641 19.844 1 87.38 54 LEU B N 1
ATOM 1631 C CA . LEU B 1 54 ? 15.133 23.203 21.047 1 87.38 54 LEU B CA 1
ATOM 1632 C C . LEU B 1 54 ? 16.078 22.438 21.969 1 87.38 54 LEU B C 1
ATOM 1634 O O . LEU B 1 54 ? 16.812 21.547 21.516 1 87.38 54 LEU B O 1
ATOM 1638 N N . SER B 1 55 ? 16.156 22.844 23.266 1 87.56 55 SER B N 1
ATOM 1639 C CA . SER B 1 55 ? 16.828 22.016 24.25 1 87.56 55 SER B CA 1
ATOM 1640 C C . SER B 1 55 ? 16.094 20.688 24.453 1 87.56 55 SER B C 1
ATOM 1642 O O . SER B 1 55 ? 14.961 20.531 24 1 87.56 55 SER B O 1
ATOM 1644 N N . ALA B 1 56 ? 16.812 19.75 25.031 1 85.69 56 ALA B N 1
ATOM 1645 C CA . ALA B 1 56 ? 16.203 18.453 25.297 1 85.69 56 ALA B CA 1
ATOM 1646 C C . ALA B 1 56 ? 14.906 18.609 26.078 1 85.69 56 ALA B C 1
ATOM 1648 O O . ALA B 1 56 ? 13.898 17.969 25.781 1 85.69 56 ALA B O 1
ATOM 1649 N N . ALA B 1 57 ? 14.969 19.422 27.078 1 89.12 57 ALA B N 1
ATOM 1650 C CA . ALA B 1 57 ? 13.789 19.688 27.906 1 89.12 57 ALA B CA 1
ATOM 1651 C C . ALA B 1 57 ? 12.68 20.344 27.094 1 89.12 57 ALA B C 1
ATOM 1653 O O . ALA B 1 57 ? 11.5 20.016 27.234 1 89.12 57 ALA B O 1
ATOM 1654 N N . ASP B 1 58 ? 13.023 21.203 26.234 1 92 58 ASP B N 1
ATOM 1655 C CA . ASP B 1 58 ? 12.055 21.891 25.391 1 92 58 ASP B CA 1
ATOM 1656 C C . ASP B 1 58 ? 11.43 20.906 24.391 1 92 58 ASP B C 1
ATOM 1658 O O . ASP B 1 58 ? 10.242 21 24.094 1 92 58 ASP B O 1
ATOM 1662 N N . ARG B 1 59 ? 12.234 19.984 23.953 1 91.88 59 ARG B N 1
ATOM 1663 C CA . ARG B 1 59 ? 11.727 18.984 23.031 1 91.88 59 ARG B CA 1
ATOM 1664 C C . ARG B 1 59 ? 10.656 18.109 23.672 1 91.88 59 ARG B C 1
ATOM 1666 O O . ARG B 1 59 ? 9.594 17.875 23.094 1 91.88 59 ARG B O 1
ATOM 1673 N N . ASP B 1 60 ? 10.875 17.656 24.875 1 91.31 60 ASP B N 1
ATOM 1674 C CA . ASP B 1 60 ? 9.906 16.844 25.594 1 91.31 60 ASP B CA 1
ATOM 1675 C C . ASP B 1 60 ? 8.617 17.625 25.844 1 91.31 60 ASP B C 1
ATOM 1677 O O . ASP B 1 60 ? 7.52 17.078 25.703 1 91.31 60 ASP B O 1
ATOM 1681 N N . THR B 1 61 ? 8.805 18.859 26.188 1 94.06 61 THR B N 1
ATOM 1682 C CA . THR B 1 61 ? 7.652 19.719 26.453 1 94.06 61 THR B CA 1
ATOM 1683 C C . THR B 1 61 ? 6.809 19.891 25.188 1 94.06 61 THR B C 1
ATOM 1685 O O . THR B 1 61 ? 5.582 19.781 25.234 1 94.06 61 THR B O 1
ATOM 1688 N N . VAL B 1 62 ? 7.504 20.141 24.094 1 94.5 62 VAL B N 1
ATOM 1689 C CA . VAL B 1 62 ? 6.805 20.375 22.844 1 94.5 62 VAL B CA 1
ATOM 1690 C C . VAL B 1 62 ? 6.098 19.078 22.406 1 94.5 62 VAL B C 1
ATOM 1692 O O . VAL B 1 62 ? 4.957 19.125 21.938 1 94.5 62 VAL B O 1
ATOM 1695 N N . LYS B 1 63 ? 6.738 17.938 22.547 1 93.31 63 LYS B N 1
ATOM 1696 C CA . LYS B 1 63 ? 6.141 16.656 22.188 1 93.31 63 LYS B CA 1
ATOM 1697 C C . LYS B 1 63 ? 4.895 16.375 23.016 1 93.31 63 LYS B C 1
ATOM 1699 O O . LYS B 1 63 ? 3.855 15.984 22.484 1 93.31 63 LYS B O 1
ATOM 1704 N N . THR B 1 64 ? 5 16.625 24.266 1 91.19 64 THR B N 1
ATOM 1705 C CA . THR B 1 64 ? 3.871 16.422 25.156 1 91.19 64 THR B CA 1
ATOM 1706 C C . THR B 1 64 ? 2.711 17.344 24.781 1 91.19 64 THR B C 1
ATOM 1708 O O . THR B 1 64 ? 1.561 16.906 24.719 1 91.19 64 THR B O 1
ATOM 1711 N N . ARG B 1 65 ? 3.02 18.531 24.578 1 92.94 65 ARG B N 1
ATOM 1712 C CA . ARG B 1 65 ? 2.006 19.5 24.188 1 92.94 65 ARG B CA 1
ATOM 1713 C C . ARG B 1 65 ? 1.332 19.109 22.875 1 92.94 65 ARG B C 1
ATOM 1715 O O . ARG B 1 65 ? 0.112 19.219 22.75 1 92.94 65 ARG B O 1
ATOM 1722 N N . PHE B 1 66 ? 2.125 18.719 21.984 1 93.88 66 PHE B N 1
ATOM 1723 C CA . PHE B 1 66 ? 1.616 18.281 20.688 1 93.88 66 PHE B CA 1
ATOM 1724 C C . PHE B 1 66 ? 0.633 17.125 20.844 1 93.88 66 PHE B C 1
ATOM 1726 O O . PHE B 1 66 ? -0.493 17.188 20.344 1 93.88 66 PHE B O 1
ATOM 1733 N N . LEU B 1 67 ? 1.02 16.094 21.547 1 90.56 67 LEU B N 1
ATOM 1734 C CA . LEU B 1 67 ? 0.183 14.914 21.75 1 90.56 67 LEU B CA 1
ATOM 1735 C C . LEU B 1 67 ? -1.086 15.273 22.5 1 90.56 67 LEU B C 1
ATOM 1737 O O . LEU B 1 67 ? -2.174 14.805 22.172 1 90.56 67 LEU B O 1
ATOM 1741 N N . THR B 1 68 ? -0.951 16.125 23.484 1 90.25 68 THR B N 1
ATOM 1742 C CA . THR B 1 68 ? -2.1 16.578 24.266 1 90.25 68 THR B CA 1
ATOM 1743 C C . THR B 1 68 ? -3.07 17.359 23.391 1 90.25 68 THR B C 1
ATOM 1745 O O . THR B 1 68 ? -4.285 17.172 23.469 1 90.25 68 THR B O 1
ATOM 1748 N N . ARG B 1 69 ? -2.486 18.203 22.609 1 93.25 69 ARG B N 1
ATOM 1749 C CA . ARG B 1 69 ? -3.311 19.016 21.719 1 93.25 69 ARG B CA 1
ATOM 1750 C C . ARG B 1 69 ? -4.141 18.141 20.781 1 93.25 69 ARG B C 1
ATOM 1752 O O . ARG B 1 69 ? -5.316 18.422 20.531 1 93.25 69 ARG B O 1
ATOM 1759 N N . LEU B 1 70 ? -3.586 17.062 20.266 1 92.56 70 LEU B N 1
ATOM 1760 C CA . LEU B 1 70 ? -4.273 16.172 19.344 1 92.56 70 LEU B CA 1
ATOM 1761 C C . LEU B 1 70 ? -5.527 15.586 20 1 92.56 70 LEU B C 1
ATOM 1763 O O . LEU B 1 70 ? -6.543 15.398 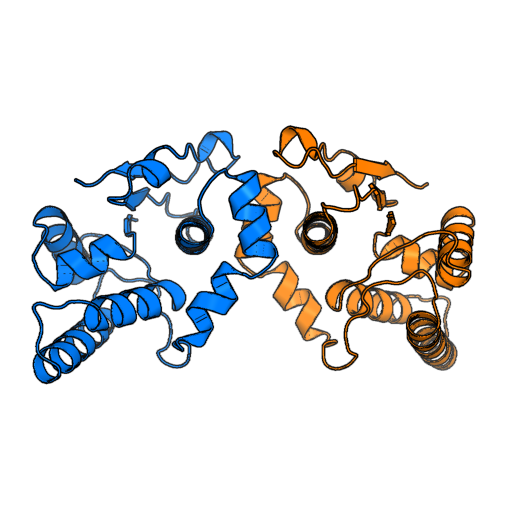19.328 1 92.56 70 LEU B O 1
ATOM 1767 N N . THR B 1 71 ? -5.465 15.328 21.234 1 88.5 71 THR B N 1
ATOM 1768 C CA . THR B 1 71 ? -6.586 14.703 21.922 1 88.5 71 THR B CA 1
ATOM 1769 C C . THR B 1 71 ? -7.684 15.727 22.203 1 88.5 71 THR B C 1
ATOM 1771 O O . THR B 1 71 ? -8.82 15.352 22.516 1 88.5 71 THR B O 1
ATOM 1774 N N . ARG B 1 72 ? -7.41 16.969 22.062 1 90.5 72 ARG B N 1
ATOM 1775 C CA . ARG B 1 72 ? -8.352 18.016 22.438 1 90.5 72 ARG B CA 1
ATOM 1776 C C . ARG B 1 72 ? -8.914 18.703 21.203 1 90.5 72 ARG B C 1
ATOM 1778 O O . ARG B 1 72 ? -9.844 19.516 21.312 1 90.5 72 ARG B O 1
ATOM 1785 N N . MET B 1 73 ? -8.312 18.422 20.094 1 93.88 73 MET B N 1
ATOM 1786 C CA . MET B 1 73 ? -8.742 19.078 18.859 1 93.88 73 MET B CA 1
ATOM 1787 C C . MET B 1 73 ? -10.156 18.656 18.484 1 93.88 73 MET B C 1
ATOM 1789 O O . MET B 1 73 ? -10.398 17.484 18.172 1 93.88 73 MET B O 1
ATOM 1793 N N . THR B 1 74 ? -11.016 19.609 18.359 1 93.69 74 THR B N 1
ATOM 1794 C CA . THR B 1 74 ? -12.422 19.344 18.078 1 93.69 74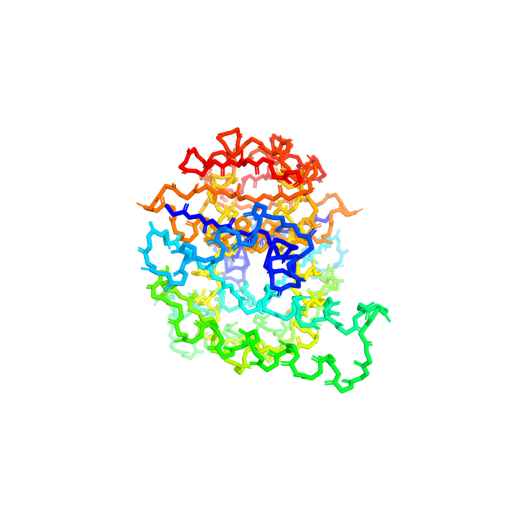 THR B CA 1
ATOM 1795 C C . THR B 1 74 ? -12.617 18.938 16.609 1 93.69 74 THR B C 1
ATOM 1797 O O . THR B 1 74 ? -13.5 18.141 16.297 1 93.69 74 THR B O 1
ATOM 1800 N N . GLY B 1 75 ? -11.797 19.438 15.805 1 95.38 75 GLY B N 1
ATOM 1801 C CA . GLY B 1 75 ? -11.945 19.188 14.383 1 95.38 75 GLY B CA 1
ATOM 1802 C C . GLY B 1 75 ? -11.211 17.938 13.914 1 95.38 75 GLY B C 1
ATOM 1803 O O . GLY B 1 75 ? -11.297 17.562 12.742 1 95.38 75 GLY B O 1
ATOM 1804 N N . LEU B 1 76 ? -10.5 17.266 14.812 1 93.31 76 LEU B N 1
ATOM 1805 C CA . LEU B 1 76 ? -9.766 16.062 14.445 1 93.31 76 LEU B CA 1
ATOM 1806 C C . LEU B 1 76 ? -10.672 14.828 14.539 1 93.31 76 LEU B C 1
ATOM 1808 O O . LEU B 1 76 ? -11.141 14.484 15.625 1 93.31 76 LEU B O 1
ATOM 1812 N N . ILE B 1 77 ? -10.984 14.117 13.414 1 85.25 77 ILE B N 1
ATOM 1813 C CA . ILE B 1 77 ? -11.953 13.023 13.383 1 85.25 77 ILE B CA 1
ATOM 1814 C C . ILE B 1 77 ? -11.258 11.703 13.719 1 85.25 77 ILE B C 1
ATOM 1816 O O . ILE B 1 77 ? -11.906 10.75 14.148 1 85.25 77 ILE B O 1
ATOM 1820 N N . GLU B 1 78 ? -10.055 11.461 13.438 1 72.44 78 GLU B N 1
ATOM 1821 C CA . GLU B 1 78 ? -9.32 10.242 13.75 1 72.44 78 GLU B CA 1
ATOM 1822 C C . GLU B 1 78 ? -7.902 10.555 14.219 1 72.44 78 GLU B C 1
ATOM 1824 O O . GLU B 1 78 ? -7.199 11.352 13.594 1 72.44 78 GLU B O 1
ATOM 1829 N N . ALA B 1 79 ? -7.699 10.18 15.438 1 65.88 79 ALA B N 1
ATOM 1830 C CA . ALA B 1 79 ? -6.324 10.273 15.922 1 65.88 79 ALA B CA 1
ATOM 1831 C C . ALA B 1 79 ? -5.785 8.898 16.312 1 65.88 79 ALA B C 1
ATOM 1833 O O . ALA B 1 79 ? -6.535 8.047 16.797 1 65.88 79 ALA B O 1
ATOM 1834 N N . PRO B 1 80 ? -4.562 8.609 15.664 1 63.56 80 PRO B N 1
ATOM 1835 C CA . PRO B 1 80 ? -4.004 7.305 16.031 1 63.56 80 PRO B CA 1
ATOM 1836 C C . PRO B 1 80 ? -3.822 7.137 17.531 1 63.56 80 PRO B C 1
ATOM 1838 O O . PRO B 1 80 ? -3.703 8.133 18.25 1 63.56 80 PRO B O 1
ATOM 1841 N N . SER B 1 81 ? -4.09 5.863 17.859 1 57.66 81 SER B N 1
ATOM 1842 C CA . SER B 1 81 ? -3.795 5.594 19.266 1 57.66 81 SER B CA 1
ATOM 1843 C C . SER B 1 81 ? -2.291 5.602 19.531 1 57.66 81 SER B C 1
ATOM 1845 O O . SER B 1 81 ? -1.496 5.395 18.609 1 57.66 81 SER B O 1
ATOM 1847 N N . SER B 1 82 ? -1.796 6.105 20.625 1 52.88 82 SER B N 1
ATOM 1848 C CA . SER B 1 82 ? -0.405 6.203 21.062 1 52.88 82 SER B CA 1
ATOM 1849 C C . SER B 1 82 ? 0.337 4.891 20.844 1 52.88 82 SER B C 1
ATOM 1851 O O . SER B 1 82 ? 1.544 4.887 20.594 1 52.88 82 SER B O 1
ATOM 1853 N N . ARG B 1 83 ? -0.308 3.75 20.906 1 49.28 83 ARG B N 1
ATOM 1854 C CA . ARG B 1 83 ? 0.326 2.438 20.859 1 49.28 83 ARG B CA 1
ATOM 1855 C C . ARG B 1 83 ? 0.888 2.145 19.484 1 49.28 83 ARG B C 1
ATOM 1857 O O . ARG B 1 83 ? 1.719 1.249 19.312 1 49.28 83 ARG B O 1
ATOM 1864 N N . ASP B 1 84 ? 0.623 3.098 18.812 1 57.75 84 ASP B N 1
ATOM 1865 C CA . ASP B 1 84 ? 0.914 2.76 17.422 1 57.75 84 ASP B CA 1
ATOM 1866 C C . ASP B 1 84 ? 2.18 3.463 16.938 1 57.75 84 ASP B C 1
ATOM 1868 O O . ASP B 1 84 ? 2.596 3.285 15.789 1 57.75 84 ASP B O 1
ATOM 1872 N N . VAL B 1 85 ? 2.908 4.145 17.906 1 56.44 85 VAL B N 1
ATOM 1873 C CA . VAL B 1 85 ? 3.939 5.062 17.438 1 56.44 85 VAL B CA 1
ATOM 1874 C C . VAL B 1 85 ? 5.32 4.543 17.844 1 56.44 85 VAL B C 1
ATOM 1876 O O . VAL B 1 85 ? 5.578 4.305 19.016 1 56.44 85 VAL B O 1
ATOM 1879 N N . SER B 1 86 ? 6.051 3.936 17.016 1 63.31 86 SER B N 1
ATOM 1880 C CA . SER B 1 86 ? 7.449 3.568 17.219 1 63.31 86 SER B CA 1
ATOM 1881 C C . SER B 1 86 ? 8.312 4.012 16.047 1 63.31 86 SER B C 1
ATOM 1883 O O . SER B 1 86 ? 7.812 4.188 14.93 1 63.31 86 SER B O 1
ATOM 1885 N N . ASP B 1 87 ? 9.523 4.379 16.375 1 64 87 ASP B N 1
ATOM 1886 C CA . ASP B 1 87 ? 10.484 4.766 15.336 1 64 87 ASP B CA 1
ATOM 1887 C C . ASP B 1 87 ? 10.547 3.719 14.234 1 64 87 ASP B C 1
ATOM 1889 O O . ASP B 1 87 ? 10.688 4.059 13.055 1 64 87 ASP B O 1
ATOM 1893 N N . ALA B 1 88 ? 10.516 2.662 14.68 1 66.94 88 ALA B N 1
ATOM 1894 C CA . ALA B 1 88 ? 10.594 1.569 13.711 1 66.94 88 ALA B CA 1
ATOM 1895 C C . ALA B 1 88 ? 9.43 1.628 12.727 1 66.94 88 ALA B C 1
ATOM 1897 O O . ALA B 1 88 ? 9.555 1.177 11.586 1 66.94 88 ALA B O 1
ATOM 1898 N N . LEU B 1 89 ? 8.539 2.436 13.102 1 73.44 89 LEU B N 1
ATOM 1899 C CA . LEU B 1 89 ? 7.328 2.523 12.297 1 73.44 89 LEU B CA 1
ATOM 1900 C C . LEU B 1 89 ? 7.59 3.291 11.008 1 73.44 89 LEU B C 1
ATOM 1902 O O . LEU B 1 89 ? 7.121 2.891 9.938 1 73.44 89 LEU B O 1
ATOM 1906 N N . LEU B 1 90 ? 8.508 4.316 11.172 1 78.94 90 LEU B N 1
ATOM 1907 C CA . LEU B 1 90 ? 8.727 5.184 10.023 1 78.94 90 LEU B CA 1
ATOM 1908 C C . LEU B 1 90 ? 9.438 4.43 8.898 1 78.94 90 LEU B C 1
ATOM 1910 O O . LEU B 1 90 ? 8.961 4.41 7.762 1 78.94 90 LEU B O 1
ATOM 1914 N N . ARG B 1 91 ? 10.531 3.754 9.273 1 75.44 91 ARG B N 1
ATOM 1915 C CA . ARG B 1 91 ? 11.297 3.016 8.273 1 75.44 91 ARG B CA 1
ATOM 1916 C C . ARG B 1 91 ? 10.484 1.861 7.703 1 75.44 91 ARG B C 1
ATOM 1918 O O . ARG B 1 91 ? 10.453 1.659 6.488 1 75.44 91 ARG B O 1
ATOM 1925 N N . GLU B 1 92 ? 9.82 1.279 8.5 1 80.19 92 GLU B N 1
ATOM 1926 C CA . GLU B 1 92 ? 9.016 0.134 8.086 1 80.19 92 GLU B CA 1
ATOM 1927 C C . GLU B 1 92 ? 7.902 0.556 7.129 1 80.19 92 GLU B C 1
ATOM 1929 O O . GLU B 1 92 ? 7.668 -0.101 6.109 1 80.19 92 GLU B O 1
ATOM 1934 N N . GLN B 1 93 ? 7.402 1.632 7.414 1 82.62 93 GLN B N 1
ATOM 1935 C CA . GLN B 1 93 ? 6.305 2.107 6.582 1 82.62 93 GLN B CA 1
ATOM 1936 C C . GLN B 1 93 ? 6.812 2.611 5.234 1 82.62 93 GLN B C 1
ATOM 1938 O O . GLN B 1 93 ? 6.254 2.273 4.191 1 82.62 93 GLN B O 1
ATOM 1943 N N . ARG B 1 94 ? 7.926 3.234 5.27 1 84.88 94 ARG B N 1
ATOM 1944 C CA . ARG B 1 94 ? 8.43 3.822 4.031 1 84.88 94 ARG B CA 1
ATOM 1945 C C . ARG B 1 94 ? 9.008 2.752 3.111 1 84.88 94 ARG B C 1
ATOM 1947 O O . ARG B 1 94 ? 8.977 2.896 1.889 1 84.88 94 ARG B O 1
ATOM 1954 N N . SER B 1 95 ? 9.5 1.719 3.746 1 89.75 95 SER B N 1
ATOM 1955 C CA . SER B 1 95 ? 10.156 0.687 2.953 1 89.75 95 SER B CA 1
ATOM 1956 C C . SER B 1 95 ? 9.188 -0.435 2.592 1 89.75 95 SER B C 1
ATOM 1958 O O . SER B 1 95 ? 9.539 -1.349 1.843 1 89.75 95 SER B O 1
ATOM 1960 N N . ALA B 1 96 ? 8.016 -0.339 3.143 1 91.9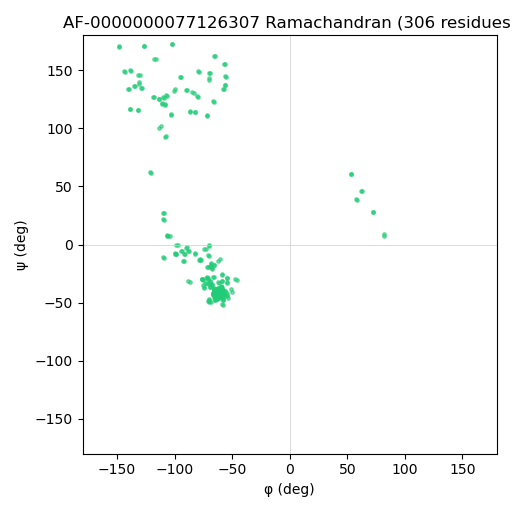4 96 ALA B N 1
ATOM 1961 C CA . ALA B 1 96 ? 7.039 -1.382 2.832 1 91.94 96 ALA B CA 1
ATOM 1962 C C . ALA B 1 96 ? 6.82 -1.497 1.325 1 91.94 96 ALA B C 1
ATOM 1964 O O . ALA B 1 96 ? 6.672 -0.487 0.634 1 91.94 96 ALA B O 1
ATOM 1965 N N . PRO B 1 97 ? 6.746 -2.66 0.781 1 92.25 97 PRO B N 1
ATOM 1966 C CA . PRO B 1 97 ? 6.629 -2.848 -0.667 1 92.25 97 PRO B CA 1
ATOM 1967 C C . PRO B 1 97 ? 5.395 -2.168 -1.252 1 92.25 97 PRO B C 1
ATOM 1969 O O . PRO B 1 97 ? 5.457 -1.603 -2.348 1 92.25 97 PRO B O 1
ATOM 1972 N N . THR B 1 98 ? 4.316 -2.209 -0.542 1 95.25 98 THR B N 1
ATOM 1973 C CA . THR B 1 98 ? 3.096 -1.573 -1.021 1 95.25 98 THR B CA 1
ATOM 1974 C C . THR B 1 98 ? 3.279 -0.061 -1.127 1 95.25 98 THR B C 1
ATOM 1976 O O . THR B 1 98 ? 2.818 0.56 -2.088 1 95.25 98 THR B O 1
ATOM 1979 N N . VAL B 1 99 ? 3.938 0.492 -0.171 1 95.38 99 VAL B N 1
ATOM 1980 C CA . VAL B 1 99 ? 4.203 1.927 -0.161 1 95.38 99 VAL B CA 1
ATOM 1981 C C . VAL B 1 99 ? 5.148 2.285 -1.308 1 95.38 99 VAL B C 1
ATOM 1983 O O . VAL B 1 99 ? 4.91 3.252 -2.035 1 95.38 99 VAL B O 1
ATOM 1986 N N . GLN B 1 100 ? 6.168 1.456 -1.498 1 96.75 100 GLN B N 1
ATOM 1987 C CA . GLN B 1 100 ? 7.105 1.681 -2.592 1 96.75 100 GLN B CA 1
ATOM 1988 C C . GLN B 1 100 ? 6.406 1.589 -3.945 1 96.75 100 GLN B C 1
ATOM 1990 O O . GLN B 1 100 ? 6.676 2.387 -4.844 1 96.75 100 GLN B O 1
ATOM 1995 N N . THR B 1 101 ? 5.547 0.675 -4.102 1 97.62 101 THR B N 1
ATOM 1996 C CA . THR B 1 101 ? 4.809 0.505 -5.348 1 97.62 101 THR B CA 1
ATOM 1997 C C . THR B 1 101 ? 3.904 1.706 -5.609 1 97.62 101 THR B C 1
ATOM 1999 O O . THR B 1 101 ? 3.879 2.24 -6.719 1 97.62 101 THR B O 1
ATOM 2002 N N . LEU B 1 102 ? 3.174 2.092 -4.594 1 97.75 102 LEU B N 1
ATOM 2003 C CA . LEU B 1 102 ? 2.275 3.232 -4.734 1 97.75 102 LEU B CA 1
ATOM 2004 C C . LEU B 1 102 ? 3.055 4.504 -5.043 1 97.75 102 LEU B C 1
ATOM 2006 O O . LEU B 1 102 ? 2.623 5.32 -5.863 1 97.75 102 LEU B O 1
ATOM 2010 N N . ALA B 1 103 ? 4.223 4.656 -4.387 1 97.81 103 ALA B N 1
ATOM 2011 C CA . ALA B 1 103 ? 5.086 5.801 -4.664 1 97.81 103 ALA B CA 1
ATOM 2012 C C . ALA B 1 103 ? 5.469 5.852 -6.141 1 97.81 103 ALA B C 1
ATOM 2014 O O . ALA B 1 103 ? 5.414 6.914 -6.766 1 97.81 103 ALA B O 1
ATOM 2015 N N . ARG B 1 104 ? 5.801 4.707 -6.695 1 97.19 104 ARG B N 1
ATOM 2016 C CA . ARG B 1 104 ? 6.176 4.609 -8.102 1 97.19 104 ARG B CA 1
ATOM 2017 C C . ARG B 1 104 ? 4.992 4.941 -9.008 1 97.19 104 ARG B C 1
ATOM 2019 O O . ARG B 1 104 ? 5.113 5.766 -9.914 1 97.19 104 ARG B O 1
ATOM 2026 N N . VAL B 1 105 ? 3.822 4.383 -8.727 1 97.62 105 VAL B N 1
ATOM 2027 C CA . VAL B 1 105 ? 2.645 4.477 -9.586 1 97.62 105 VAL B CA 1
ATOM 2028 C C . VAL B 1 105 ? 2.117 5.91 -9.586 1 97.62 105 VAL B C 1
ATOM 2030 O O . VAL B 1 105 ? 1.627 6.398 -10.602 1 97.62 105 VAL B O 1
ATOM 2033 N N . CYS B 1 106 ? 2.295 6.578 -8.484 1 97.44 106 CYS B N 1
ATOM 2034 C CA . CYS B 1 106 ? 1.776 7.938 -8.367 1 97.44 106 CYS B CA 1
ATOM 2035 C C . CYS B 1 106 ? 2.879 8.961 -8.594 1 97.44 106 CYS B C 1
ATOM 2037 O O . CYS B 1 106 ? 2.623 10.172 -8.578 1 97.44 106 CYS B O 1
ATOM 2039 N N . GLU B 1 107 ? 4.113 8.523 -8.695 1 96.69 107 GLU B N 1
ATOM 2040 C CA . GLU B 1 107 ? 5.273 9.383 -8.914 1 96.69 107 GLU B CA 1
ATOM 2041 C C . GLU B 1 107 ? 5.465 10.359 -7.754 1 96.69 107 GLU B C 1
ATOM 2043 O O . GLU B 1 107 ? 5.633 11.562 -7.973 1 96.69 107 GLU B O 1
ATOM 2048 N N . ILE B 1 108 ? 5.371 9.844 -6.621 1 97.5 108 ILE B N 1
ATOM 2049 C CA . ILE B 1 108 ? 5.652 10.633 -5.43 1 97.5 108 ILE B CA 1
ATOM 2050 C C . ILE B 1 108 ? 6.691 9.914 -4.57 1 97.5 108 ILE B C 1
ATOM 2052 O O . ILE B 1 108 ? 7.094 8.789 -4.883 1 97.5 108 ILE B O 1
ATOM 2056 N N . GLN B 1 109 ? 7.203 10.57 -3.557 1 97.06 109 GLN B N 1
ATOM 2057 C CA . GLN B 1 109 ? 8.172 9.953 -2.658 1 97.06 109 GLN B CA 1
ATOM 2058 C C . GLN B 1 109 ? 7.48 9.047 -1.645 1 97.06 109 GLN B C 1
ATOM 2060 O O . GLN B 1 109 ? 6.352 9.312 -1.228 1 97.06 109 GLN B O 1
ATOM 2065 N N . PRO B 1 110 ? 8.164 7.961 -1.202 1 96.38 110 PRO B N 1
ATOM 2066 C CA . PRO B 1 110 ? 7.566 7.027 -0.246 1 96.38 110 PRO B CA 1
ATOM 2067 C C . PRO B 1 110 ? 7.062 7.719 1.018 1 96.38 110 PRO B C 1
ATOM 2069 O O . PRO B 1 110 ? 6.043 7.316 1.582 1 96.38 110 PRO B O 1
ATOM 2072 N N . LYS B 1 111 ? 7.715 8.766 1.423 1 94.88 111 LYS B N 1
ATOM 2073 C CA . LYS B 1 111 ? 7.344 9.461 2.652 1 94.88 111 LYS B CA 1
ATOM 2074 C C . LYS B 1 111 ? 6.008 10.18 2.494 1 94.88 111 LYS B C 1
ATOM 2076 O O . LYS B 1 111 ? 5.383 10.562 3.486 1 94.88 111 LYS B O 1
ATOM 2081 N N . ASP B 1 112 ? 5.539 10.43 1.295 1 96.81 112 ASP B N 1
ATOM 2082 C CA . ASP B 1 112 ? 4.305 11.164 1.016 1 96.81 112 ASP B CA 1
ATOM 2083 C C . ASP B 1 112 ? 3.121 10.203 0.888 1 96.81 112 ASP B C 1
ATOM 2085 O O . ASP B 1 112 ? 1.965 10.633 0.923 1 96.81 112 ASP B O 1
ATOM 2089 N N . VAL B 1 113 ? 3.389 8.953 0.76 1 97.31 113 VAL B N 1
ATOM 2090 C CA . VAL B 1 113 ? 2.369 7.953 0.465 1 97.31 113 VAL B CA 1
ATOM 2091 C C . VAL B 1 113 ? 1.384 7.859 1.628 1 97.31 113 VAL B C 1
ATOM 2093 O O . VAL B 1 113 ? 0.168 7.859 1.421 1 97.31 113 VAL B O 1
ATOM 2096 N N . PRO B 1 114 ? 1.861 7.824 2.865 1 95.19 114 PRO B N 1
ATOM 2097 C CA . PRO B 1 114 ? 0.908 7.727 3.973 1 95.19 114 PRO B CA 1
ATOM 2098 C C . PRO B 1 114 ? -0.082 8.891 4.004 1 95.19 114 PRO B C 1
ATOM 2100 O O . PRO B 1 114 ? -1.226 8.719 4.434 1 95.19 114 PRO B O 1
ATOM 2103 N N . ILE B 1 115 ? 0.336 10.039 3.562 1 96.94 115 ILE B N 1
ATOM 2104 C CA . ILE B 1 115 ? -0.534 11.211 3.529 1 96.94 115 ILE B CA 1
ATOM 2105 C C . ILE B 1 115 ? -1.603 11.031 2.453 1 96.94 115 ILE B C 1
ATOM 2107 O O . ILE B 1 115 ? -2.787 11.273 2.697 1 96.94 115 ILE B O 1
ATOM 2111 N N . LEU B 1 116 ? -1.182 10.609 1.275 1 98 116 LEU B N 1
ATOM 2112 C CA . LEU B 1 116 ? -2.111 10.352 0.182 1 98 116 LEU B CA 1
ATOM 2113 C C . LEU B 1 116 ? -3.117 9.273 0.567 1 98 116 LEU B C 1
ATOM 2115 O O . LEU B 1 116 ? -4.316 9.414 0.303 1 98 116 LEU B O 1
ATOM 2119 N N . VAL B 1 117 ? -2.674 8.227 1.211 1 97.31 117 VAL B N 1
ATOM 2120 C CA . VAL B 1 117 ? -3.521 7.109 1.62 1 97.31 117 VAL B CA 1
ATOM 2121 C C . VAL B 1 117 ? -4.539 7.586 2.652 1 97.31 117 VAL B C 1
ATOM 2123 O O . VAL B 1 117 ? -5.711 7.195 2.607 1 97.31 117 VAL B O 1
ATOM 2126 N N . LEU B 1 118 ? -4.094 8.414 3.604 1 95.62 118 LEU B N 1
ATOM 2127 C CA . LEU B 1 118 ? -5.012 8.969 4.586 1 95.62 118 LEU B CA 1
ATOM 2128 C C . LEU B 1 118 ? -6.121 9.766 3.906 1 95.62 118 LEU B C 1
ATOM 2130 O O . LEU B 1 118 ? -7.293 9.641 4.266 1 95.62 118 LEU B O 1
ATOM 2134 N N . ALA B 1 119 ? -5.77 10.578 2.938 1 97.75 119 ALA B N 1
ATOM 2135 C CA . ALA B 1 119 ? -6.766 11.344 2.188 1 97.75 119 ALA B CA 1
ATOM 2136 C C . ALA B 1 119 ? -7.77 10.414 1.507 1 97.75 119 ALA B C 1
ATOM 2138 O O . ALA B 1 119 ? -8.977 10.664 1.537 1 97.75 119 ALA B O 1
ATOM 2139 N N . PHE B 1 120 ? -7.246 9.375 0.956 1 97.88 120 PHE B N 1
ATOM 2140 C CA . PHE B 1 120 ? -8.109 8.422 0.269 1 97.88 120 PHE B CA 1
ATOM 2141 C C . PHE B 1 120 ? -9.086 7.777 1.245 1 97.88 120 PHE B C 1
ATOM 2143 O O . PHE B 1 120 ? -10.25 7.547 0.909 1 97.88 120 PHE B O 1
ATOM 2150 N N . GLU B 1 121 ? -8.602 7.406 2.387 1 95.19 121 GLU B N 1
ATOM 2151 C CA . GLU B 1 121 ? -9.469 6.816 3.404 1 95.19 121 GLU B CA 1
ATOM 2152 C C . GLU B 1 121 ? -10.656 7.723 3.709 1 95.19 121 GLU B C 1
ATOM 2154 O O . GLU B 1 121 ? -11.727 7.246 4.098 1 95.19 121 GLU B O 1
ATOM 2159 N N . HIS B 1 122 ? -10.445 8.969 3.545 1 96.06 122 HIS B N 1
ATOM 2160 C CA . HIS B 1 122 ? -11.484 9.938 3.855 1 96.06 122 HIS B CA 1
ATOM 2161 C C . HIS B 1 122 ? -12.047 10.57 2.584 1 96.06 122 HIS B C 1
ATOM 2163 O O . HIS B 1 122 ? -12.508 11.711 2.605 1 96.06 122 HIS B O 1
ATOM 2169 N N . ARG B 1 123 ? -11.969 9.867 1.549 1 96.25 123 ARG B N 1
ATOM 2170 C CA . ARG B 1 123 ? -12.32 10.398 0.235 1 96.25 123 ARG B CA 1
ATOM 2171 C C . ARG B 1 123 ? -13.766 10.883 0.214 1 96.25 123 ARG B C 1
ATOM 2173 O O . ARG B 1 123 ? -14.102 11.812 -0.525 1 96.25 123 ARG B O 1
ATOM 2180 N N . ASP B 1 124 ? -14.57 10.352 1.039 1 95.31 124 ASP B N 1
ATOM 2181 C CA . ASP B 1 124 ? -15.984 10.719 1.062 1 95.31 124 ASP B CA 1
ATOM 2182 C C . ASP B 1 124 ? -16.172 12.133 1.603 1 95.31 124 ASP B C 1
ATOM 2184 O O . ASP B 1 124 ? -17.266 12.719 1.468 1 95.31 124 ASP B O 1
ATOM 2188 N N . HIS B 1 125 ? -15.141 12.742 2.131 1 95.25 125 HIS B N 1
ATOM 2189 C CA . HIS B 1 125 ? -15.211 14.102 2.666 1 95.25 125 HIS B CA 1
ATOM 2190 C C . HIS B 1 125 ? -14.539 15.094 1.727 1 95.25 125 HIS B C 1
ATOM 2192 O O . HIS B 1 125 ? -14.25 16.234 2.119 1 95.25 125 HIS B O 1
ATOM 2198 N N . GLU B 1 126 ? -14.141 14.609 0.538 1 96 126 GLU B N 1
ATOM 2199 C CA . GLU B 1 126 ? -13.508 15.445 -0.479 1 96 126 GLU B CA 1
ATOM 2200 C C . GLU B 1 126 ? -12.305 16.203 0.092 1 96 126 GLU B C 1
ATOM 2202 O O . GLU B 1 126 ? -12.273 17.422 0.071 1 96 126 GLU B O 1
ATOM 2207 N N . PRO B 1 127 ? -11.352 15.438 0.547 1 97.88 127 PRO B N 1
ATOM 2208 C CA . PRO B 1 127 ? -10.227 16.047 1.267 1 97.88 127 PRO B CA 1
ATOM 2209 C C . PRO B 1 127 ? -9.312 16.859 0.357 1 97.88 127 PRO B C 1
ATOM 2211 O O . PRO B 1 127 ? -9.156 16.531 -0.821 1 97.88 127 PRO B O 1
ATOM 2214 N N . THR B 1 128 ? -8.75 17.906 0.917 1 98.62 128 THR B N 1
ATOM 2215 C CA . THR B 1 128 ? -7.648 18.656 0.337 1 98.62 128 THR B CA 1
ATOM 2216 C C . THR B 1 128 ? -6.359 18.406 1.113 1 98.62 128 THR B C 1
ATOM 2218 O O . THR B 1 128 ? -6.301 18.656 2.32 1 98.62 128 THR B O 1
ATOM 2221 N N . ILE B 1 129 ? -5.379 17.891 0.405 1 98.69 129 ILE B N 1
ATOM 2222 C CA . ILE B 1 129 ? -4.055 17.75 1.001 1 98.69 129 ILE B CA 1
ATOM 2223 C C . ILE B 1 129 ? -3.32 19.094 0.97 1 98.69 129 ILE B C 1
ATOM 2225 O O . ILE B 1 129 ? -3.229 19.734 -0.079 1 98.69 129 ILE B O 1
ATOM 2229 N N . LEU B 1 130 ? -2.844 19.5 2.115 1 98.75 130 LEU B N 1
ATOM 2230 C CA . LEU B 1 130 ? -2.018 20.688 2.207 1 98.75 130 LEU B CA 1
ATOM 2231 C C . LEU B 1 130 ? -0.568 20.328 2.516 1 98.75 130 LEU B C 1
ATOM 2233 O O . LEU B 1 130 ? -0.296 19.594 3.469 1 98.75 130 LEU B O 1
ATOM 2237 N N . THR B 1 131 ? 0.358 20.797 1.71 1 98.5 131 THR B N 1
ATOM 2238 C CA . THR B 1 131 ? 1.764 20.453 1.879 1 98.5 131 THR B CA 1
ATOM 2239 C C . THR B 1 131 ? 2.66 21.641 1.554 1 98.5 131 THR B C 1
ATOM 2241 O O . THR B 1 131 ? 2.291 22.5 0.754 1 98.5 131 THR B O 1
ATOM 2244 N N . ASN B 1 132 ? 3.77 21.719 2.209 1 97.06 132 ASN B N 1
ATOM 2245 C CA . ASN B 1 132 ? 4.773 22.719 1.861 1 97.06 132 ASN B CA 1
ATOM 2246 C C . ASN B 1 132 ? 5.863 22.141 0.967 1 97.06 132 ASN B C 1
ATOM 2248 O O . ASN B 1 132 ? 6.863 22.797 0.689 1 97.06 132 ASN B O 1
ATOM 2252 N N . ASP B 1 133 ? 5.766 20.891 0.645 1 96.56 133 ASP B N 1
ATOM 2253 C CA . ASP B 1 133 ? 6.66 20.234 -0.303 1 96.56 133 ASP B CA 1
ATOM 2254 C C . ASP B 1 133 ? 6.219 20.484 -1.742 1 96.56 133 ASP B C 1
ATOM 2256 O O . ASP B 1 133 ? 5.199 19.953 -2.186 1 96.56 133 ASP B O 1
ATOM 2260 N N . GLU B 1 134 ? 7.016 21.203 -2.49 1 96.44 134 GLU B N 1
ATOM 2261 C CA . GLU B 1 134 ? 6.66 21.609 -3.85 1 96.44 134 GLU B CA 1
ATOM 2262 C C . GLU B 1 134 ? 6.523 20.391 -4.762 1 96.44 134 GLU B C 1
ATOM 2264 O O . GLU B 1 134 ? 5.625 20.344 -5.605 1 96.44 134 GLU B O 1
ATOM 2269 N N . SER B 1 135 ? 7.422 19.516 -4.605 1 96.88 135 SER B N 1
ATOM 2270 C CA . SER B 1 135 ? 7.391 18.312 -5.438 1 96.88 135 SER B CA 1
ATOM 2271 C C . SER B 1 135 ? 6.117 17.5 -5.203 1 96.88 135 SER B C 1
ATOM 2273 O O . SER B 1 135 ? 5.484 17.047 -6.152 1 96.88 135 SER B O 1
ATOM 2275 N N . PHE B 1 136 ? 5.699 17.344 -3.949 1 97.94 136 PHE B N 1
ATOM 2276 C CA . PHE B 1 136 ? 4.473 16.625 -3.623 1 97.94 136 PHE B CA 1
ATOM 2277 C C . PHE B 1 136 ? 3.252 17.391 -4.125 1 97.94 136 PHE B C 1
ATOM 2279 O O . PHE B 1 136 ? 2.295 16.781 -4.613 1 97.94 136 PHE B O 1
ATOM 2286 N N . ALA B 1 137 ? 3.311 18.656 -4.098 1 97.81 137 ALA B N 1
ATOM 2287 C CA . ALA B 1 137 ? 2.193 19.516 -4.5 1 97.81 137 ALA B CA 1
ATOM 2288 C C . ALA B 1 137 ? 1.939 19.406 -6 1 97.81 137 ALA B C 1
ATOM 2290 O O . ALA B 1 137 ? 0.889 19.844 -6.488 1 97.81 137 ALA B O 1
ATOM 2291 N N . GLU B 1 138 ? 2.85 18.906 -6.77 1 96.88 138 GLU B N 1
ATOM 2292 C CA . GLU B 1 138 ? 2.715 18.766 -8.219 1 96.88 138 GLU B CA 1
ATOM 2293 C C . GLU B 1 138 ? 1.847 17.562 -8.578 1 96.88 138 GLU B C 1
ATOM 2295 O O . GLU B 1 138 ? 1.417 17.422 -9.719 1 96.88 138 GLU B O 1
ATOM 2300 N N . LEU B 1 139 ? 1.605 16.734 -7.562 1 97 139 LEU B N 1
ATOM 2301 C CA . LEU B 1 139 ? 0.747 15.57 -7.805 1 97 139 LEU B CA 1
ATOM 2302 C C . LEU B 1 139 ? -0.622 16.016 -8.312 1 97 139 LEU B C 1
ATOM 2304 O O . LEU B 1 139 ? -1.209 16.969 -7.793 1 97 139 LEU B O 1
ATOM 2308 N N . GLU B 1 140 ? -1.077 15.352 -9.344 1 97.06 140 GLU B N 1
ATOM 2309 C CA . GLU B 1 140 ? -2.441 15.508 -9.836 1 97.06 140 GLU B CA 1
ATOM 2310 C C . GLU B 1 140 ? -3.287 14.281 -9.523 1 97.06 140 GLU B C 1
ATOM 2312 O O . GLU B 1 140 ? -3.379 13.359 -10.344 1 97.06 140 GLU B O 1
ATOM 2317 N N . PRO B 1 141 ? -3.988 14.32 -8.359 1 97.38 141 PRO B N 1
ATOM 2318 C CA . PRO B 1 141 ? -4.699 13.117 -7.926 1 97.38 141 PRO B CA 1
ATOM 2319 C C . PRO B 1 141 ? -5.684 12.602 -8.969 1 97.38 141 PRO B C 1
ATOM 2321 O O . PRO B 1 141 ? -5.812 11.391 -9.164 1 97.38 141 PRO B O 1
ATOM 2324 N N . ALA B 1 142 ? -6.414 13.477 -9.664 1 96.94 142 ALA B N 1
ATOM 2325 C CA . ALA B 1 142 ? -7.398 13.07 -10.656 1 96.94 142 ALA B CA 1
ATOM 2326 C C . ALA B 1 142 ? -6.75 12.25 -11.766 1 96.94 142 ALA B C 1
ATOM 2328 O O . ALA B 1 142 ? -7.355 11.312 -12.297 1 96.94 142 ALA B O 1
ATOM 2329 N N . ALA B 1 143 ? -5.543 12.609 -12.133 1 96.25 143 ALA B N 1
ATOM 2330 C CA . ALA B 1 143 ? -4.805 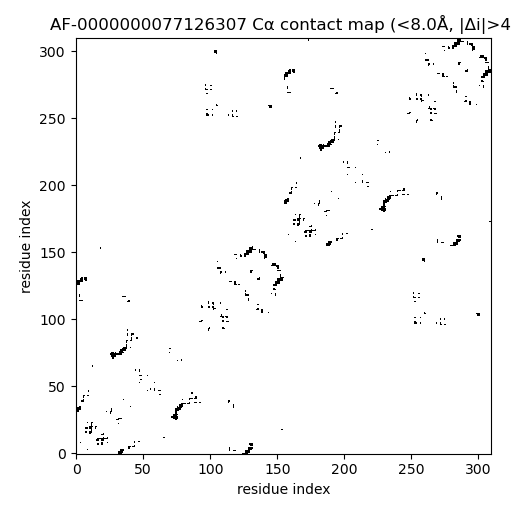11.875 -13.164 1 96.25 143 ALA B CA 1
ATOM 2331 C C . ALA B 1 143 ? -4.469 10.461 -12.695 1 96.25 143 ALA B C 1
ATOM 2333 O O . ALA B 1 143 ? -4.141 9.594 -13.508 1 96.25 143 ALA B O 1
ATOM 2334 N N . HIS B 1 144 ? -4.531 10.234 -11.445 1 96.25 144 HIS B N 1
ATOM 2335 C CA . HIS B 1 144 ? -4.258 8.922 -10.867 1 96.25 144 HIS B CA 1
ATOM 2336 C C . HIS B 1 144 ? -5.531 8.273 -10.336 1 96.25 144 HIS B C 1
ATOM 2338 O O . HIS B 1 144 ? -5.488 7.523 -9.359 1 96.25 144 HIS B O 1
ATOM 2344 N N . LEU B 1 145 ? -6.633 8.711 -10.812 1 95.81 145 LEU B N 1
ATOM 2345 C CA . LEU B 1 145 ? -7.938 8.117 -10.555 1 95.81 145 LEU B CA 1
ATOM 2346 C C . LEU B 1 145 ? -8.391 8.391 -9.125 1 95.81 145 LEU B C 1
ATOM 2348 O O . LEU B 1 145 ? -9.086 7.57 -8.523 1 95.81 145 LEU B O 1
ATOM 2352 N N . LEU B 1 146 ? -7.93 9.453 -8.602 1 97.56 146 LEU B N 1
ATOM 2353 C CA . LEU B 1 146 ? -8.375 9.93 -7.293 1 97.56 146 LEU B CA 1
ATOM 2354 C C . LEU B 1 146 ? -8.977 11.328 -7.395 1 97.56 146 LEU B C 1
ATOM 2356 O O . LEU B 1 146 ? -8.508 12.258 -6.734 1 97.56 146 LEU B O 1
ATOM 2360 N N . PRO B 1 147 ? -10.039 11.461 -8.148 1 97.44 147 PRO B N 1
ATOM 2361 C CA . PRO B 1 147 ? -10.57 12.797 -8.414 1 97.44 147 PRO B CA 1
ATOM 2362 C C . PRO B 1 147 ? -11.148 13.461 -7.172 1 97.44 147 PRO B C 1
ATOM 2364 O O . PRO B 1 147 ? -11.312 14.688 -7.137 1 97.44 147 PRO B O 1
ATOM 2367 N N . GLU B 1 148 ? -11.484 12.711 -6.191 1 97.62 148 GLU B N 1
ATOM 2368 C CA . GLU B 1 148 ? -12.078 13.242 -4.969 1 97.62 148 GLU B CA 1
ATOM 2369 C C . GLU B 1 148 ? -11.047 14.008 -4.145 1 97.62 148 GLU B C 1
ATOM 2371 O O . GLU B 1 148 ? -11.398 14.758 -3.23 1 97.62 148 GLU B O 1
ATOM 2376 N N . ILE B 1 149 ? -9.773 13.773 -4.375 1 98.25 149 ILE B N 1
ATOM 2377 C CA . ILE B 1 149 ? -8.695 14.352 -3.586 1 98.25 149 ILE B CA 1
ATOM 2378 C C . ILE B 1 149 ? -8.102 15.547 -4.324 1 98.25 149 ILE B C 1
ATOM 2380 O O . ILE B 1 149 ? -7.863 15.484 -5.531 1 98.25 149 ILE B O 1
ATOM 2384 N N . THR B 1 150 ? -7.898 16.625 -3.674 1 98.38 150 THR B N 1
ATOM 2385 C CA . THR B 1 150 ? -7.172 17.781 -4.191 1 98.38 150 THR B CA 1
ATOM 2386 C C . THR B 1 150 ? -5.922 18.047 -3.361 1 98.38 150 THR B C 1
ATOM 2388 O O . THR B 1 150 ? -5.777 17.516 -2.254 1 98.38 150 THR B O 1
ATOM 2391 N N . ILE B 1 151 ? -4.938 18.797 -3.975 1 98.38 151 ILE B N 1
ATOM 2392 C CA . ILE B 1 151 ? -3.695 19.109 -3.273 1 98.38 151 ILE B CA 1
ATOM 2393 C C . ILE B 1 151 ? -3.346 20.594 -3.471 1 98.38 151 ILE B C 1
ATOM 2395 O O . ILE B 1 151 ? -3.523 21.141 -4.562 1 98.38 151 ILE B O 1
ATOM 2399 N N . GLU B 1 152 ? -2.955 21.203 -2.418 1 97.94 152 GLU B N 1
ATOM 2400 C CA . GLU B 1 152 ? -2.566 22.609 -2.434 1 97.94 152 GLU B CA 1
ATOM 2401 C C . GLU B 1 152 ? -1.222 22.828 -1.744 1 97.94 152 GLU B C 1
ATOM 2403 O O . GLU B 1 152 ? -0.946 22.219 -0.71 1 97.94 152 GLU B O 1
ATOM 2408 N N . HIS B 1 153 ? -0.417 23.641 -2.326 1 97.81 153 HIS B N 1
ATOM 2409 C CA . HIS B 1 153 ? 0.861 24.016 -1.731 1 97.81 153 HIS B CA 1
ATOM 2410 C C . HIS B 1 153 ? 0.689 25.141 -0.713 1 97.81 153 HIS B C 1
ATOM 2412 O O . HIS B 1 153 ? 0.003 26.125 -0.982 1 97.81 153 HIS B O 1
ATOM 2418 N N . VAL B 1 154 ? 1.247 24.938 0.411 1 95.06 154 VAL B N 1
ATOM 2419 C CA . VAL B 1 154 ? 1.304 25.953 1.46 1 95.06 154 VAL B CA 1
ATOM 2420 C C . VAL B 1 154 ? 2.742 26.438 1.638 1 95.06 154 VAL B C 1
ATOM 2422 O O . VAL B 1 154 ? 3.643 25.641 1.902 1 95.06 154 VAL B O 1
ATOM 2425 N N . SER B 1 155 ? 3.002 27.688 1.474 1 90.75 155 SER B N 1
ATOM 2426 C CA . SER B 1 155 ? 4.348 28.25 1.465 1 90.75 155 SER B CA 1
ATOM 2427 C C . SER B 1 155 ? 4.887 28.422 2.883 1 90.75 155 SER B C 1
ATOM 2429 O O . SER B 1 155 ? 4.121 28.672 3.814 1 90.75 155 SER B O 1
#

Organism: Haloquadratum walsbyi (strain DSM 16790 / HBSQ001) (NCBI:txid362976)

Radius of gyration: 22.72 Å; Cα contacts (8 Å, |Δi|>4): 517; chains: 2; bounding box: 34×67×48 Å

Sequence (310 aa):
MKILDTNLWVFGTLRTNEQAAELLAEIDRGETTSAINAYMVQEALAAFDRTQSLSAADRDTVKTRFLTRLTRMTGLIEAPSSRDVSDALLREQRSAPTVQTLARVCEIQPKDVPILVLAFEHRDHEPTILTNDESFAELEPAAHLLPEITIEHVSMKILDTNLWVFGTLRTNEQAAELLAEIDRGETTSAINAYMVQEALAAFDRTQSLSAADRDTVKTRFLTRLTRMTGLIEAPSSRDVSDALLREQRSAPTVQTLARVCEIQPKDVPILVLAFEHRDHEPTILTNDESFAELEPAAHLLPEITIEHVS